Protein AF-X1B2B5-F1 (afdb_monomer)

Mean predicted aligned error: 9.86 Å

Solvent-accessible surface area (backbone atoms only — not comparable to full-atom values): 13749 Å² total; per-residue (Å²): 133,83,87,79,66,98,53,68,44,80,46,82,42,90,61,44,47,73,74,75,38,69,71,55,50,53,22,57,77,66,75,46,87,80,58,76,64,56,33,17,53,48,44,31,73,71,40,46,58,46,46,71,40,58,38,53,60,25,64,41,94,87,44,94,44,38,51,45,79,49,68,45,71,39,68,47,71,40,78,89,79,73,42,82,39,53,38,41,39,58,51,60,70,69,46,47,55,64,39,74,44,76,40,44,91,90,52,90,32,56,24,40,28,31,41,36,40,97,93,42,77,42,78,60,33,40,32,31,33,33,41,74,80,40,76,71,56,82,47,83,97,64,28,97,73,80,66,50,43,39,24,44,40,92,90,45,78,41,50,61,47,75,65,40,47,53,51,49,42,60,75,43,41,69,61,52,22,63,76,72,71,40,86,82,66,54,54,86,58,50,45,78,48,74,37,52,49,48,97,89,67,46,73,59,76,81,77,80,75,81,66,71,99,60,92,72,91,79,84,82,79,81,83,80,79,134

Organism: NCBI:txid412755

Sequence (226 aa):
DAGNLPFDIYFAIDSIGTLNCIATIDAEVKETAKNNMWNAGAYEKSFMSILNNTIPNSRRIDSQYTNTMGCVQKVWYDGQNKVLKHKGGESMQFGARMIYHFGGILTHGTKRVTATSKLRDVNFGFENKVNIAKNHVDGALGGISLEGRIASTPHGFIYADADGIAAYKKKNILHFRNILGDNSLTAEDIIIQSKDMDDDGNVIEEKKVTIGDDTVTDETESKTDE

pLDDT: mean 83.01, std 17.1, range [30.91, 96.25]

Secondary structure (DSSP, 8-state):
-----SS-EEEEEEEESSSPPHHHHHHHHTT----HHHHHHHHHHHHHHIIIIIHHHTTSTT-SS-EEEEEEE-EEEETTTTEEEETT-SHHHHH-SEEEEES-SSS--EEEEEEEETTEEEEEEEEEEEEEEEE----GGGSS---EEEEEETTEEEE-SHHHHHHHHHHTHHHHHHHHT-TT--STT-EEEEE-B-TTS-B--------TT-------------

Nearest PDB structures (foldseek):
  8gbj-assembly1_D  TM=5.372E-01  e=5.773E-01  Homo sapiens
  5xb5-assembly1_A  TM=4.607E-01  e=5.383E+00  Aquifex aeolicus VF5
  5xbh-assembly1_B  TM=4.202E-01  e=6.094E+00  Aquifex aeolicus VF5
  5xb5-assembly1_B  TM=4.219E-01  e=7.340E+00  Aquifex aeolicus VF5
  3a44-assembly2_C  TM=3.001E-01  e=2.721E+00  Thermococcus kodakarensis KOD1

Foldseek 3Di:
DPPDDQEAEEAEAEAPQPDDDPVQVVCVVVVHDHDQVNLLVVCCVVCVCVLPPVQVVCPPPPHSYHYHYDHHWDWDADPVVRDIATRSHCSCVVSDQWDKDKADPPDGQKFFKWKDFPRDIDTFWIKIFIDTPHHNDDDVVRPPDDGAIWIQGPVGIFGPDPVRLLVCLQVPVVVVCVVVVHPPDDSVRMDIDTAHADPVRHGDDDPQPDPDPDGDDDDDDDDDDD

Structure (mmCIF, N/CA/C/O backbone):
data_AF-X1B2B5-F1
#
_entry.id   AF-X1B2B5-F1
#
loop_
_atom_site.group_PDB
_atom_site.id
_atom_site.type_symbol
_atom_site.label_atom_id
_atom_site.label_alt_id
_atom_site.label_comp_id
_atom_site.label_asym_id
_atom_site.label_entity_id
_atom_site.label_seq_id
_atom_site.pdbx_PDB_ins_code
_atom_site.Cartn_x
_atom_site.Cartn_y
_atom_site.Cartn_z
_atom_site.occupancy
_atom_site.B_iso_or_equiv
_atom_site.auth_seq_id
_atom_site.auth_comp_id
_atom_site.auth_asym_id
_atom_site.auth_atom_id
_atom_site.pdbx_PDB_model_num
ATOM 1 N N . ASP A 1 1 ? 18.944 -30.615 -12.045 1.00 47.88 1 ASP A N 1
ATOM 2 C CA . ASP A 1 1 ? 17.500 -30.646 -11.748 1.00 47.88 1 ASP A CA 1
ATOM 3 C C . ASP A 1 1 ? 16.966 -29.232 -11.661 1.00 47.88 1 ASP A C 1
ATOM 5 O O . ASP A 1 1 ? 17.340 -28.491 -10.760 1.00 47.88 1 ASP A O 1
ATOM 9 N N . ALA A 1 2 ? 16.204 -28.801 -12.667 1.00 59.59 2 ALA A N 1
ATOM 10 C CA . ALA A 1 2 ? 15.556 -27.495 -12.635 1.00 59.59 2 ALA A CA 1
ATOM 11 C C . ALA A 1 2 ? 14.472 -27.545 -11.551 1.00 59.59 2 ALA A C 1
ATOM 13 O O . ALA A 1 2 ? 13.610 -28.420 -11.607 1.00 59.59 2 ALA A O 1
ATOM 14 N N . GLY A 1 3 ? 14.575 -26.671 -10.547 1.00 62.38 3 GLY A N 1
ATOM 15 C CA . GLY A 1 3 ? 13.707 -26.616 -9.370 1.00 62.38 3 GLY A CA 1
ATOM 16 C C . GLY A 1 3 ? 12.245 -26.322 -9.704 1.00 62.38 3 GLY A C 1
ATOM 17 O O . GLY A 1 3 ? 11.762 -25.220 -9.462 1.00 62.38 3 GLY A O 1
ATOM 18 N N . ASN A 1 4 ? 11.543 -27.314 -10.249 1.00 69.38 4 ASN A N 1
ATOM 19 C CA . ASN A 1 4 ? 10.103 -27.294 -10.440 1.00 69.38 4 ASN A CA 1
ATOM 20 C C . ASN A 1 4 ? 9.440 -27.471 -9.079 1.00 69.38 4 ASN A C 1
ATOM 22 O O . ASN A 1 4 ? 9.429 -28.561 -8.508 1.00 69.38 4 ASN A O 1
ATOM 26 N N . LEU A 1 5 ? 8.915 -26.369 -8.563 1.00 80.75 5 LEU A N 1
ATOM 27 C CA . LEU A 1 5 ? 8.165 -26.333 -7.322 1.00 80.75 5 LEU A CA 1
ATOM 28 C C . LEU A 1 5 ? 6.686 -26.602 -7.639 1.00 80.75 5 LEU A C 1
ATOM 30 O O . LEU A 1 5 ? 6.089 -25.831 -8.391 1.00 80.75 5 LEU A O 1
ATOM 34 N N . PRO A 1 6 ? 6.087 -27.690 -7.120 1.00 88.69 6 PRO A N 1
ATOM 35 C CA . PRO A 1 6 ? 4.721 -28.084 -7.448 1.00 88.69 6 PRO A CA 1
ATOM 36 C C . PRO A 1 6 ? 3.689 -27.313 -6.608 1.00 88.69 6 PRO A C 1
ATOM 38 O O . PRO A 1 6 ? 2.850 -27.910 -5.931 1.00 88.69 6 PRO A O 1
ATOM 41 N N . PHE A 1 7 ? 3.781 -25.986 -6.596 1.00 90.88 7 PHE A N 1
ATOM 42 C CA . PHE A 1 7 ? 2.879 -25.108 -5.854 1.00 90.88 7 PHE A CA 1
ATOM 43 C C . PHE A 1 7 ? 2.861 -23.698 -6.445 1.00 90.88 7 PHE A C 1
ATOM 45 O O . PHE A 1 7 ? 3.796 -23.289 -7.133 1.00 90.88 7 PHE A O 1
ATOM 52 N N . ASP A 1 8 ? 1.794 -22.952 -6.149 1.00 93.50 8 ASP A N 1
ATOM 53 C CA . ASP A 1 8 ? 1.723 -21.524 -6.451 1.00 93.50 8 ASP A CA 1
ATOM 54 C C . ASP A 1 8 ? 2.834 -20.766 -5.713 1.00 93.50 8 ASP A C 1
ATOM 56 O O . ASP A 1 8 ? 3.084 -21.005 -4.527 1.00 93.50 8 ASP A O 1
ATOM 60 N N . ILE A 1 9 ? 3.487 -19.824 -6.396 1.00 92.50 9 ILE A N 1
ATOM 61 C CA . ILE A 1 9 ? 4.584 -19.038 -5.820 1.00 92.50 9 ILE A CA 1
ATOM 62 C C . ILE A 1 9 ? 4.197 -17.565 -5.756 1.00 92.50 9 ILE A C 1
ATOM 64 O O . ILE A 1 9 ? 3.767 -16.960 -6.743 1.00 92.50 9 ILE A O 1
ATOM 68 N N . TYR A 1 10 ? 4.416 -16.966 -4.586 1.00 94.25 10 TYR A N 1
ATOM 69 C CA . TYR A 1 10 ? 4.314 -15.529 -4.375 1.00 94.25 10 TYR A CA 1
ATOM 70 C C . TYR A 1 10 ? 5.700 -14.902 -4.199 1.00 94.25 10 TYR A C 1
ATOM 72 O O . TYR A 1 10 ? 6.454 -15.265 -3.298 1.00 94.25 10 TYR A O 1
ATOM 80 N N . PHE A 1 11 ? 6.014 -13.932 -5.052 1.00 94.31 11 PHE A N 1
ATOM 81 C CA . PHE A 1 11 ? 7.215 -13.111 -4.988 1.00 94.31 11 PHE A CA 1
ATOM 82 C C . PHE A 1 11 ? 6.857 -11.750 -4.390 1.00 94.31 11 PHE A C 1
ATOM 84 O O . PHE A 1 11 ? 6.060 -11.009 -4.967 1.00 94.31 11 PHE A O 1
ATOM 91 N N . ALA A 1 12 ? 7.458 -11.412 -3.252 1.00 96.19 12 ALA A N 1
ATOM 92 C CA . ALA A 1 12 ? 7.286 -10.119 -2.599 1.00 96.19 12 ALA A CA 1
ATOM 93 C C . ALA A 1 12 ? 8.529 -9.245 -2.807 1.00 96.19 12 ALA A C 1
ATOM 95 O O . ALA A 1 12 ? 9.647 -9.707 -2.578 1.00 96.19 12 ALA A O 1
ATOM 96 N N . ILE A 1 13 ? 8.340 -7.985 -3.209 1.00 93.94 13 ILE A N 1
ATOM 97 C CA . ILE A 1 13 ? 9.429 -7.007 -3.351 1.00 93.94 13 ILE A CA 1
ATOM 98 C C . ILE A 1 13 ? 9.108 -5.748 -2.546 1.00 93.94 13 ILE A C 1
ATOM 100 O O . ILE A 1 13 ? 8.181 -5.010 -2.872 1.00 93.94 13 ILE A O 1
ATOM 104 N N . ASP A 1 14 ? 9.919 -5.457 -1.537 1.00 93.38 14 ASP A N 1
ATOM 105 C CA . ASP A 1 14 ? 9.856 -4.214 -0.767 1.00 93.38 14 ASP A CA 1
ATOM 106 C C . ASP A 1 14 ? 11.238 -3.530 -0.804 1.00 93.38 14 ASP A C 1
ATOM 108 O O . ASP A 1 14 ? 12.175 -4.001 -0.168 1.00 93.38 14 ASP A O 1
ATOM 112 N N . SER A 1 15 ? 11.476 -2.486 -1.612 1.00 91.62 15 SER A N 1
ATOM 113 C CA . SER A 1 15 ? 10.548 -1.717 -2.468 1.00 91.62 15 SER A CA 1
ATOM 114 C C . SER A 1 15 ? 11.133 -1.394 -3.850 1.00 91.62 15 SER A C 1
ATOM 116 O O . SER A 1 15 ? 12.347 -1.413 -4.059 1.00 91.62 15 SER A O 1
ATOM 118 N N . ILE A 1 16 ? 10.261 -1.039 -4.797 1.00 93.81 16 ILE A N 1
ATOM 119 C CA . ILE A 1 16 ? 10.622 -0.487 -6.110 1.00 93.81 16 ILE A CA 1
ATOM 120 C C . ILE A 1 16 ? 10.712 1.040 -6.034 1.00 93.81 16 ILE A C 1
ATOM 122 O O . ILE A 1 16 ? 9.881 1.701 -5.405 1.00 93.81 16 ILE A O 1
ATOM 126 N N . GLY A 1 17 ? 11.712 1.606 -6.716 1.00 90.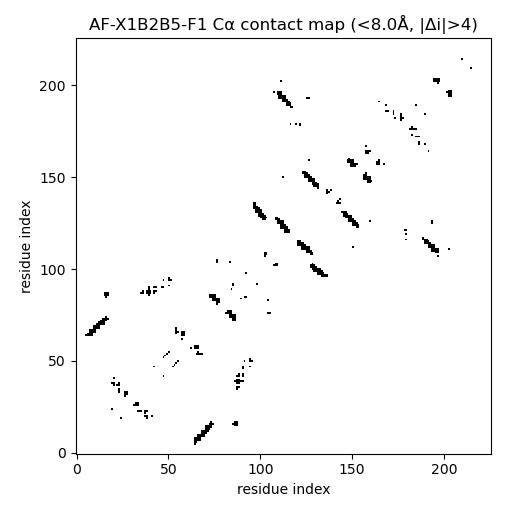12 17 GLY A N 1
ATOM 127 C CA . GLY A 1 17 ? 11.901 3.055 -6.821 1.00 90.12 17 GLY A CA 1
ATOM 128 C C . GLY A 1 17 ? 12.744 3.672 -5.700 1.00 90.12 17 GLY A C 1
ATOM 129 O O . GLY A 1 17 ? 12.770 4.895 -5.571 1.00 90.12 17 GLY A O 1
ATOM 130 N N . THR A 1 18 ? 13.430 2.839 -4.912 1.00 89.56 18 THR A N 1
ATOM 131 C CA . THR A 1 18 ? 14.332 3.271 -3.829 1.00 89.56 18 THR A CA 1
ATOM 132 C C . THR A 1 18 ? 15.806 3.164 -4.224 1.00 89.56 18 THR A C 1
ATOM 134 O O . THR A 1 18 ? 16.601 4.022 -3.855 1.00 89.56 18 THR A O 1
ATOM 137 N N . LEU A 1 19 ? 16.182 2.137 -4.995 1.00 89.12 19 LEU A N 1
ATOM 138 C CA . LEU A 1 19 ? 17.575 1.901 -5.377 1.00 89.12 19 LEU A CA 1
ATOM 139 C C . LEU A 1 19 ? 17.955 2.651 -6.655 1.00 89.12 19 LEU A C 1
ATOM 141 O O . LEU A 1 19 ? 17.195 2.662 -7.631 1.00 89.12 19 LEU A O 1
ATOM 145 N N . ASN A 1 20 ? 19.163 3.214 -6.637 1.00 90.75 20 ASN A N 1
ATOM 146 C CA . ASN A 1 20 ? 19.821 3.804 -7.793 1.00 90.75 20 ASN A CA 1
ATOM 147 C C . ASN A 1 20 ? 20.541 2.725 -8.608 1.00 90.75 20 ASN A C 1
ATOM 149 O O . ASN A 1 20 ? 21.173 1.824 -8.059 1.00 90.75 20 ASN A O 1
ATOM 153 N N . CYS A 1 21 ? 20.468 2.832 -9.932 1.00 92.81 21 CYS A N 1
ATOM 154 C CA . CYS A 1 21 ? 21.273 2.018 -10.831 1.00 92.81 21 CYS A CA 1
ATOM 155 C C . CYS A 1 21 ? 22.742 2.470 -10.818 1.00 92.81 21 CYS A C 1
ATOM 157 O O . CYS A 1 21 ? 23.051 3.602 -10.438 1.00 92.81 21 CYS A O 1
ATOM 159 N N . ILE A 1 22 ? 23.633 1.603 -11.305 1.00 93.81 22 ILE A N 1
ATOM 160 C CA . ILE A 1 22 ? 25.085 1.840 -11.344 1.00 93.81 22 ILE A CA 1
ATOM 161 C C . ILE A 1 22 ? 25.426 3.176 -12.015 1.00 93.81 22 ILE A C 1
ATOM 163 O O . ILE A 1 22 ? 26.213 3.933 -11.469 1.00 93.81 22 ILE A O 1
ATOM 167 N N . ALA A 1 23 ? 24.778 3.523 -13.134 1.00 92.44 23 ALA A N 1
ATOM 168 C CA . ALA A 1 23 ? 25.043 4.787 -13.827 1.00 92.44 23 ALA A CA 1
ATOM 169 C C . ALA A 1 23 ? 24.757 6.021 -12.950 1.00 92.44 23 ALA A C 1
ATOM 171 O O . ALA A 1 23 ? 25.514 6.988 -12.970 1.00 92.44 23 ALA A O 1
ATOM 172 N N . THR A 1 24 ? 23.688 5.977 -12.151 1.00 92.88 24 THR A N 1
ATOM 173 C CA . THR A 1 24 ? 23.344 7.049 -11.208 1.00 92.88 24 THR A CA 1
ATOM 174 C C . THR A 1 24 ? 24.365 7.136 -10.073 1.00 92.88 24 THR A C 1
ATOM 176 O O . THR A 1 24 ? 24.762 8.238 -9.703 1.00 92.88 24 THR A O 1
ATOM 179 N N . ILE A 1 25 ? 24.816 5.989 -9.553 1.00 92.94 25 ILE A N 1
ATOM 180 C CA . ILE A 1 25 ? 25.834 5.916 -8.491 1.00 92.94 25 ILE A CA 1
ATOM 181 C C . ILE A 1 25 ? 27.180 6.439 -9.005 1.00 92.94 25 ILE A C 1
ATOM 183 O O . ILE A 1 25 ? 27.808 7.274 -8.363 1.00 92.94 25 ILE A O 1
ATOM 187 N N . ASP A 1 26 ? 27.604 6.006 -10.190 1.00 93.56 26 ASP A N 1
ATOM 188 C CA . ASP A 1 26 ? 28.857 6.442 -10.807 1.00 93.56 26 ASP A CA 1
ATOM 189 C C . ASP A 1 26 ? 28.866 7.948 -11.061 1.00 93.56 26 ASP A C 1
ATOM 191 O O . ASP A 1 26 ? 29.884 8.606 -10.846 1.00 93.56 26 ASP A O 1
ATOM 195 N N . ALA A 1 27 ? 27.740 8.500 -11.520 1.00 92.44 27 ALA A N 1
ATOM 196 C CA . ALA A 1 27 ? 27.613 9.931 -11.739 1.00 92.44 27 ALA A CA 1
ATOM 197 C C . ALA A 1 27 ? 27.683 10.720 -10.429 1.00 92.44 27 ALA A C 1
ATOM 199 O O . ALA A 1 27 ? 28.286 11.789 -10.405 1.00 92.44 27 ALA A O 1
ATOM 200 N N . GLU A 1 28 ? 27.112 10.181 -9.350 1.00 90.19 28 GLU A N 1
ATOM 201 C CA . GLU A 1 28 ? 27.180 10.761 -8.011 1.00 90.19 28 GLU A CA 1
ATOM 202 C C . GLU A 1 28 ? 28.604 10.756 -7.448 1.00 90.19 28 GLU A C 1
ATOM 204 O O . GLU A 1 28 ? 29.067 11.795 -6.991 1.00 90.19 28 GLU A O 1
ATOM 209 N N . VAL A 1 29 ? 29.333 9.643 -7.565 1.00 92.12 29 VAL A N 1
ATOM 210 C CA . VAL A 1 29 ? 30.739 9.540 -7.124 1.00 92.12 29 VAL A CA 1
ATOM 211 C C . VAL A 1 29 ? 31.658 10.471 -7.917 1.00 92.12 29 VAL A C 1
ATOM 213 O O . VAL A 1 29 ? 32.625 10.998 -7.376 1.00 92.12 29 VAL A O 1
ATOM 216 N N . LYS A 1 30 ? 31.376 10.665 -9.209 1.00 93.38 30 LYS A N 1
ATOM 217 C CA . LYS A 1 30 ? 32.170 11.520 -10.104 1.00 93.38 30 LYS A CA 1
ATOM 218 C C . LYS A 1 30 ? 31.706 12.979 -10.124 1.00 93.38 30 LYS A C 1
ATOM 220 O O . LYS A 1 30 ? 32.248 13.749 -10.910 1.00 93.38 30 LYS A O 1
ATOM 225 N N . GLU A 1 31 ? 30.696 13.337 -9.329 1.00 86.88 31 GLU A N 1
ATOM 226 C CA . GLU A 1 31 ? 30.094 14.679 -9.286 1.00 86.88 31 GLU A CA 1
ATOM 227 C C . GLU A 1 31 ? 29.668 15.204 -10.672 1.00 86.88 31 GLU A C 1
ATOM 229 O O . GLU A 1 31 ? 29.839 16.369 -11.027 1.00 86.88 31 GLU A O 1
ATOM 234 N N . THR A 1 32 ? 29.096 14.316 -11.487 1.00 89.56 32 THR A N 1
ATOM 235 C CA . THR A 1 32 ? 28.604 14.633 -12.837 1.00 89.56 32 THR A CA 1
ATOM 236 C C . THR A 1 32 ? 27.077 14.729 -12.879 1.00 89.56 32 THR A C 1
ATOM 238 O O . THR A 1 32 ? 26.380 14.430 -11.907 1.00 89.56 32 THR A O 1
ATOM 241 N N . ALA A 1 33 ? 26.535 15.173 -14.018 1.00 85.44 33 ALA A N 1
ATOM 242 C CA . ALA A 1 33 ? 25.100 15.368 -14.193 1.00 85.44 33 ALA A CA 1
ATOM 243 C C . ALA A 1 33 ? 24.296 14.082 -13.915 1.00 85.44 33 ALA A C 1
ATOM 245 O O . ALA A 1 33 ? 24.572 13.020 -14.475 1.00 85.44 33 ALA A O 1
ATOM 246 N N . LYS A 1 34 ? 23.261 14.202 -13.075 1.00 81.38 34 LYS A N 1
ATOM 247 C CA . LYS A 1 34 ? 22.334 13.115 -12.731 1.00 81.38 34 LYS A CA 1
ATOM 248 C C . LYS A 1 34 ? 21.146 13.106 -13.699 1.00 81.38 34 LYS A C 1
ATOM 250 O O . LYS A 1 34 ? 20.616 14.161 -14.039 1.00 81.38 34 LYS A O 1
ATOM 255 N N . ASN A 1 35 ? 20.692 11.921 -14.110 1.00 85.25 35 ASN A N 1
ATOM 256 C CA . ASN A 1 35 ? 19.509 11.762 -14.959 1.00 85.25 35 ASN A CA 1
ATOM 257 C C . ASN A 1 35 ? 18.574 10.671 -14.414 1.00 85.25 35 ASN A C 1
ATOM 259 O O . ASN A 1 35 ? 18.896 9.482 -14.436 1.00 85.25 35 ASN A O 1
ATOM 263 N N . ASN A 1 36 ? 17.373 11.071 -13.991 1.00 82.75 36 ASN A N 1
ATOM 264 C C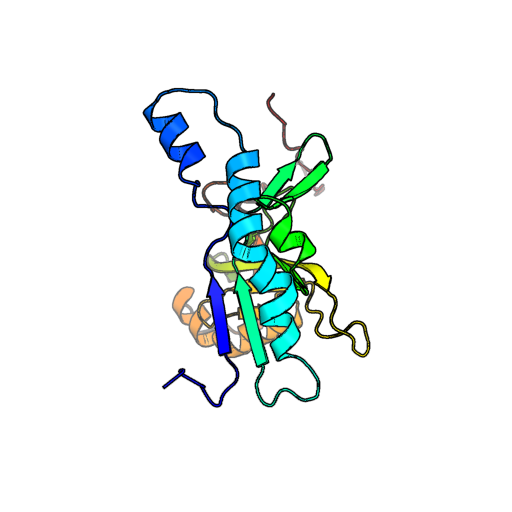A . ASN A 1 36 ? 16.368 10.160 -13.434 1.00 82.75 36 ASN A CA 1
ATOM 265 C C . ASN A 1 36 ? 15.903 9.077 -14.428 1.00 82.75 36 ASN A C 1
ATOM 267 O O . ASN A 1 36 ? 15.459 8.006 -14.004 1.00 82.75 36 ASN A O 1
ATOM 271 N N . MET A 1 37 ? 16.057 9.305 -15.738 1.00 90.00 37 MET A N 1
ATOM 272 C CA . MET A 1 37 ? 15.718 8.324 -16.773 1.00 90.00 37 MET A CA 1
ATOM 273 C C . MET A 1 37 ? 16.628 7.092 -16.752 1.00 90.00 37 MET A C 1
ATOM 275 O O . MET A 1 37 ? 16.220 6.035 -17.230 1.00 90.00 37 MET A O 1
ATOM 279 N N . TRP A 1 38 ? 17.833 7.176 -16.177 1.00 93.69 38 TRP A N 1
ATOM 280 C CA . TRP A 1 38 ? 18.718 6.012 -16.058 1.00 93.69 38 TRP A CA 1
ATOM 281 C C . TRP A 1 38 ? 18.151 4.959 -15.114 1.00 93.69 38 TRP A C 1
ATOM 283 O O . TRP A 1 38 ? 18.107 3.781 -15.466 1.00 93.69 38 TRP A O 1
ATOM 293 N N . ASN A 1 39 ? 17.639 5.386 -13.958 1.00 92.69 39 ASN A N 1
ATOM 294 C CA . ASN A 1 39 ? 16.948 4.490 -13.038 1.00 92.69 39 ASN A CA 1
ATOM 295 C C . ASN A 1 39 ? 15.708 3.888 -13.711 1.00 92.69 39 ASN A C 1
ATOM 297 O O . ASN A 1 39 ? 15.516 2.676 -13.647 1.00 92.69 39 ASN A O 1
ATOM 301 N N . ALA A 1 40 ? 14.911 4.705 -14.410 1.00 92.69 40 ALA A N 1
ATOM 302 C CA . ALA A 1 40 ? 13.733 4.224 -15.131 1.00 92.69 40 ALA A CA 1
ATOM 303 C C . ALA A 1 40 ? 14.073 3.134 -16.160 1.00 92.69 40 ALA A C 1
ATOM 305 O O . ALA A 1 40 ? 13.491 2.049 -16.134 1.00 92.69 40 ALA A O 1
ATOM 306 N N . GLY A 1 41 ? 15.082 3.378 -17.001 1.00 94.19 41 GLY A N 1
ATOM 307 C CA . GLY A 1 41 ? 15.539 2.403 -17.990 1.00 94.19 41 GLY A CA 1
ATOM 308 C C . GLY A 1 41 ? 16.143 1.141 -17.365 1.00 94.19 41 GLY A C 1
ATOM 309 O O . GLY A 1 41 ? 15.995 0.051 -17.916 1.00 94.19 41 GLY A O 1
ATOM 310 N N . ALA A 1 42 ? 16.801 1.250 -16.206 1.00 94.44 42 ALA A N 1
ATOM 311 C CA . ALA A 1 42 ? 17.329 0.093 -15.485 1.00 94.44 42 ALA A CA 1
ATOM 312 C C . ALA A 1 42 ? 16.208 -0.802 -14.929 1.00 94.44 42 ALA A C 1
ATOM 314 O O . ALA A 1 42 ? 16.255 -2.022 -15.115 1.00 94.44 42 ALA A O 1
ATOM 315 N N . TYR A 1 43 ? 15.183 -0.215 -14.301 1.00 94.00 43 TYR A N 1
ATOM 316 C CA . TYR A 1 43 ? 14.015 -0.965 -13.827 1.00 94.00 43 TYR A CA 1
ATOM 317 C C . TYR A 1 43 ? 13.247 -1.594 -14.990 1.00 94.00 43 TYR A C 1
ATOM 319 O O . TYR A 1 43 ? 12.910 -2.774 -14.922 1.00 94.00 43 TYR A O 1
ATOM 327 N N . GLU A 1 44 ? 13.018 -0.860 -16.081 1.00 93.69 44 GLU A N 1
ATOM 328 C CA . GLU A 1 44 ? 12.377 -1.409 -17.279 1.00 93.69 44 GLU A CA 1
ATOM 329 C C . GLU A 1 44 ? 13.112 -2.644 -17.798 1.00 93.69 44 GLU A C 1
ATOM 331 O O . GLU A 1 44 ? 12.526 -3.722 -17.860 1.00 93.69 44 GLU A O 1
ATOM 336 N N . LYS A 1 45 ? 14.416 -2.541 -18.069 1.00 93.69 45 LYS A N 1
ATOM 337 C CA . LYS A 1 45 ? 15.208 -3.675 -18.571 1.00 93.69 45 LYS A CA 1
ATOM 338 C C . LYS A 1 45 ? 15.188 -4.878 -17.629 1.00 93.69 45 LYS A C 1
ATOM 340 O O . LYS A 1 45 ? 15.144 -6.011 -18.100 1.00 93.69 45 LYS A O 1
ATOM 345 N N . SER A 1 46 ? 15.203 -4.636 -16.320 1.00 92.56 46 SER A N 1
ATOM 346 C CA . SER A 1 46 ? 15.249 -5.700 -15.312 1.00 92.56 46 SER A CA 1
ATOM 347 C C . SER A 1 46 ? 13.907 -6.418 -15.148 1.00 92.56 46 SER A C 1
ATOM 349 O O . SER A 1 46 ? 13.877 -7.630 -14.951 1.00 92.56 46 SER A O 1
ATOM 351 N N . PHE A 1 47 ? 12.790 -5.692 -15.247 1.00 93.00 47 PHE A N 1
ATOM 352 C CA . PHE A 1 47 ? 11.463 -6.222 -14.917 1.00 93.00 47 PHE A CA 1
ATOM 353 C C . PHE A 1 47 ? 10.559 -6.474 -16.125 1.00 93.00 47 PHE A C 1
ATOM 355 O O . PHE A 1 47 ? 9.594 -7.225 -15.994 1.00 93.00 47 PHE A O 1
ATOM 362 N N . MET A 1 48 ? 10.854 -5.916 -17.302 1.00 90.69 48 MET A N 1
ATOM 363 C CA . MET A 1 48 ? 9.981 -5.989 -18.482 1.00 90.69 48 MET A CA 1
ATOM 364 C C . MET A 1 48 ? 9.598 -7.428 -18.839 1.00 90.69 48 MET A C 1
ATOM 366 O O . MET A 1 48 ? 8.415 -7.727 -18.984 1.00 90.69 48 MET A O 1
ATOM 370 N N . SER A 1 49 ? 10.571 -8.338 -18.945 1.00 91.94 49 SER A N 1
ATOM 371 C CA . SER A 1 49 ? 10.273 -9.736 -19.289 1.00 91.94 49 SER A CA 1
ATOM 372 C C . SER A 1 49 ? 9.477 -10.443 -18.186 1.00 91.94 49 SER A C 1
ATOM 374 O O . SER A 1 49 ? 8.566 -11.216 -18.473 1.00 91.94 49 SER A O 1
ATOM 376 N N . ILE A 1 50 ? 9.761 -10.131 -16.917 1.00 92.75 50 ILE A N 1
ATOM 377 C CA . ILE A 1 50 ? 9.063 -10.723 -15.769 1.00 92.75 50 ILE A CA 1
ATOM 378 C C . ILE A 1 50 ? 7.587 -10.307 -15.768 1.00 92.75 50 ILE A C 1
ATOM 380 O O . ILE A 1 50 ? 6.703 -11.159 -15.662 1.00 92.75 50 ILE A O 1
ATOM 384 N N . LEU A 1 51 ? 7.331 -9.007 -15.922 1.00 91.75 51 LEU A N 1
ATOM 385 C CA . LEU A 1 51 ? 6.000 -8.403 -15.878 1.00 91.75 51 LEU A CA 1
ATOM 386 C C . LEU A 1 51 ? 5.142 -8.763 -17.093 1.00 91.75 51 LEU A C 1
ATOM 388 O O . LEU A 1 51 ? 3.946 -9.007 -16.941 1.00 91.75 51 LEU A O 1
ATOM 392 N N . ASN A 1 52 ? 5.742 -8.805 -18.285 1.00 89.50 52 ASN A N 1
ATOM 393 C CA . ASN A 1 52 ? 4.997 -8.991 -19.530 1.00 89.50 52 ASN A CA 1
ATOM 394 C C . ASN A 1 52 ? 4.901 -10.456 -19.961 1.00 89.50 52 ASN A C 1
ATOM 396 O O . ASN A 1 52 ? 3.915 -10.824 -20.593 1.00 89.50 52 ASN A O 1
ATOM 400 N N . ASN A 1 53 ? 5.878 -11.293 -19.594 1.00 91.00 53 ASN A N 1
ATOM 401 C CA . ASN A 1 53 ? 5.952 -12.680 -20.053 1.00 91.00 53 ASN A CA 1
ATOM 402 C C . ASN A 1 53 ? 5.932 -13.673 -18.889 1.00 91.00 53 ASN A C 1
ATOM 404 O O . ASN A 1 53 ? 4.995 -14.456 -18.782 1.00 91.00 53 ASN A O 1
ATOM 408 N N . THR A 1 54 ? 6.930 -13.656 -18.000 1.00 91.75 54 THR A N 1
ATOM 409 C CA . THR A 1 54 ? 7.138 -14.739 -17.018 1.00 91.75 54 THR A CA 1
ATOM 410 C C . THR A 1 54 ? 5.957 -14.918 -16.066 1.00 91.75 54 THR A C 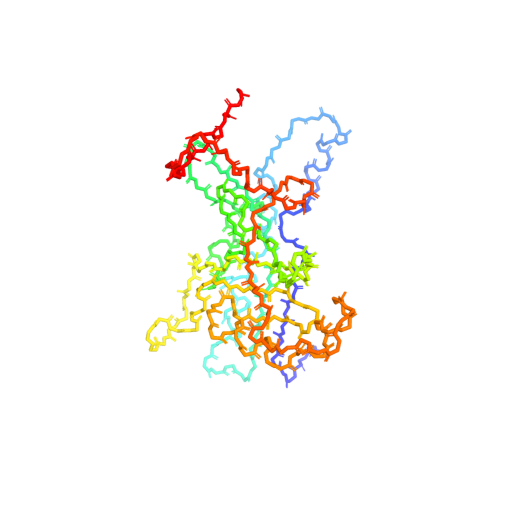1
ATOM 412 O O . THR A 1 54 ? 5.433 -16.024 -15.936 1.00 91.75 54 THR A O 1
ATOM 415 N N . ILE A 1 55 ? 5.512 -13.841 -15.409 1.00 92.44 55 ILE A N 1
ATOM 416 C CA . ILE A 1 55 ? 4.377 -13.905 -14.480 1.00 92.44 55 ILE A CA 1
ATOM 417 C C . ILE A 1 55 ? 3.066 -14.179 -15.238 1.00 92.44 55 ILE A C 1
ATOM 419 O O . ILE A 1 55 ? 2.375 -15.128 -14.863 1.00 92.44 55 ILE A O 1
ATOM 423 N N . PRO A 1 56 ? 2.714 -13.459 -16.324 1.00 89.94 56 PRO A N 1
ATOM 424 C CA . PRO A 1 56 ? 1.487 -13.747 -17.071 1.00 89.94 56 PRO A CA 1
ATOM 425 C C . PRO A 1 56 ? 1.408 -15.166 -17.648 1.00 89.94 56 PRO A C 1
ATOM 427 O O . PRO A 1 56 ? 0.351 -15.788 -17.571 1.00 89.94 56 PRO A O 1
ATOM 430 N N . ASN A 1 57 ? 2.510 -15.714 -18.169 1.00 90.75 57 ASN A N 1
ATOM 431 C CA . ASN A 1 57 ? 2.521 -17.050 -18.773 1.00 90.75 57 ASN A CA 1
ATOM 432 C C . ASN A 1 57 ? 2.245 -18.167 -17.761 1.00 90.75 57 ASN A C 1
ATOM 434 O O . ASN A 1 57 ? 1.723 -19.210 -18.146 1.00 90.75 57 ASN A O 1
ATOM 438 N N . SER A 1 58 ? 2.526 -17.944 -16.475 1.00 90.62 58 SER A N 1
ATOM 439 C CA . SER A 1 58 ? 2.163 -18.892 -15.411 1.00 90.62 58 SER A CA 1
ATOM 440 C C . SER A 1 58 ? 0.656 -18.964 -15.132 1.00 90.62 58 SER A C 1
ATOM 442 O O . SER A 1 58 ? 0.211 -19.823 -14.385 1.00 90.62 58 SER A O 1
ATOM 444 N N . ARG A 1 59 ? -0.146 -18.059 -15.708 1.00 87.25 59 ARG A N 1
ATOM 445 C CA . ARG A 1 59 ? -1.602 -17.977 -15.499 1.00 87.25 59 ARG A CA 1
ATOM 446 C C . ARG A 1 59 ? -2.408 -18.457 -16.700 1.00 87.25 59 ARG A C 1
ATOM 448 O O . ARG A 1 59 ? -3.605 -18.189 -16.786 1.00 87.25 59 ARG A O 1
ATOM 455 N N . ARG A 1 60 ? -1.758 -19.115 -17.659 1.00 88.19 60 ARG A N 1
ATOM 456 C CA . ARG A 1 60 ? -2.464 -19.761 -18.766 1.00 88.19 60 ARG A CA 1
ATOM 457 C C . ARG A 1 60 ? -3.350 -20.878 -18.211 1.00 88.19 60 ARG A C 1
ATOM 459 O O . ARG A 1 60 ? -3.011 -21.493 -17.207 1.00 88.19 60 ARG A O 1
ATOM 466 N N . ILE A 1 61 ? -4.469 -21.146 -18.879 1.00 86.81 61 ILE A N 1
ATOM 467 C CA . ILE A 1 61 ? -5.458 -22.144 -18.438 1.00 86.81 61 ILE A CA 1
ATOM 468 C C . ILE A 1 61 ? -4.889 -23.570 -18.343 1.00 86.81 61 ILE A C 1
ATOM 470 O O . IL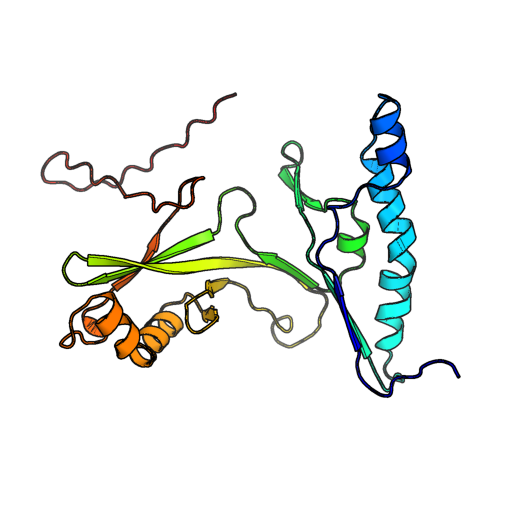E A 1 61 ? -5.412 -24.396 -17.606 1.00 86.81 61 ILE A O 1
ATOM 474 N N . ASP A 1 62 ? -3.816 -23.852 -19.083 1.00 90.50 62 ASP A N 1
ATOM 475 C CA . ASP A 1 62 ? -3.082 -25.117 -19.078 1.00 90.50 62 ASP A CA 1
ATOM 476 C C . ASP A 1 62 ? -1.942 -25.164 -18.044 1.00 90.50 62 ASP A C 1
ATOM 478 O O . ASP A 1 62 ? -1.270 -26.186 -17.922 1.00 90.50 62 ASP A O 1
ATOM 482 N N . SER A 1 63 ? -1.711 -24.083 -17.291 1.00 87.25 63 SER A N 1
ATOM 483 C CA . SER A 1 63 ? -0.708 -24.046 -16.226 1.00 87.25 63 SER A CA 1
ATOM 484 C C . SER A 1 63 ? -1.276 -24.632 -14.934 1.00 87.25 63 SER A C 1
ATOM 486 O O . SER A 1 63 ? -2.288 -24.159 -14.423 1.00 87.25 63 SER A O 1
ATOM 488 N N . GLN A 1 64 ? -0.602 -25.641 -14.375 1.00 90.50 64 GLN A N 1
ATOM 489 C CA . GLN A 1 64 ? -1.012 -26.278 -13.116 1.00 90.50 64 GLN A CA 1
ATOM 490 C C . GLN A 1 64 ? -0.788 -25.381 -11.887 1.00 90.50 64 GLN A C 1
ATOM 492 O O . GLN A 1 64 ? -1.500 -25.514 -10.895 1.00 90.50 64 GLN A O 1
ATOM 497 N N . TYR A 1 65 ? 0.198 -24.483 -11.954 1.00 90.94 65 TYR A N 1
ATOM 498 C CA . TYR A 1 65 ? 0.583 -23.585 -10.866 1.00 90.94 65 TYR A CA 1
ATOM 499 C C . TYR A 1 65 ? 0.754 -22.164 -11.386 1.00 90.94 65 TYR A C 1
ATOM 501 O O . TYR A 1 65 ? 1.136 -21.952 -12.540 1.00 90.94 65 TYR A O 1
ATOM 509 N N . THR A 1 66 ? 0.499 -21.193 -10.520 1.00 91.56 66 THR A N 1
ATOM 510 C CA . THR A 1 66 ? 0.537 -19.768 -10.828 1.00 91.56 66 THR A CA 1
ATOM 511 C C . THR A 1 66 ? 1.652 -19.061 -10.072 1.00 91.56 66 THR A C 1
ATOM 513 O O . THR A 1 66 ? 1.937 -19.331 -8.906 1.00 91.56 66 THR A O 1
ATOM 516 N N . ASN A 1 67 ? 2.265 -18.089 -10.741 1.00 92.50 67 ASN A N 1
ATOM 517 C CA . ASN A 1 67 ? 3.172 -17.146 -10.114 1.00 92.50 67 ASN A CA 1
ATOM 518 C C . ASN A 1 67 ? 2.451 -15.815 -9.889 1.00 92.50 67 ASN A C 1
ATOM 520 O O . ASN A 1 67 ? 1.710 -15.294 -10.736 1.00 92.50 67 ASN A O 1
ATOM 524 N N . THR A 1 68 ? 2.695 -15.231 -8.727 1.00 92.44 68 THR A N 1
ATOM 525 C CA . THR A 1 68 ? 2.179 -13.921 -8.341 1.00 92.44 68 THR A CA 1
ATOM 526 C C . THR A 1 68 ? 3.341 -13.066 -7.878 1.00 92.44 68 THR A C 1
ATOM 528 O O . THR A 1 68 ? 4.165 -13.526 -7.101 1.00 92.44 68 THR A O 1
ATOM 531 N N . MET A 1 69 ? 3.406 -11.819 -8.335 1.00 94.38 69 MET A N 1
ATOM 532 C CA . MET A 1 69 ? 4.367 -10.846 -7.830 1.00 94.38 69 MET A CA 1
ATOM 533 C C . MET A 1 69 ? 3.611 -9.677 -7.210 1.00 94.38 69 MET A C 1
ATOM 535 O O . MET A 1 69 ? 2.739 -9.100 -7.859 1.00 94.38 69 MET A O 1
ATOM 539 N N . GLY A 1 70 ? 3.947 -9.343 -5.969 1.00 94.62 70 GLY A N 1
ATOM 540 C CA . GLY A 1 70 ? 3.491 -8.143 -5.279 1.00 94.62 70 GLY A CA 1
ATOM 541 C C . GLY A 1 70 ? 4.684 -7.281 -4.894 1.00 94.62 70 GLY A C 1
ATOM 542 O O . GLY A 1 70 ? 5.726 -7.794 -4.483 1.00 94.62 70 GLY A O 1
ATOM 543 N N . CYS A 1 71 ? 4.554 -5.965 -5.040 1.00 95.31 71 CYS A N 1
ATOM 544 C CA . CYS A 1 71 ? 5.631 -5.048 -4.697 1.00 95.31 71 CYS A CA 1
ATOM 545 C C . CYS A 1 71 ? 5.137 -3.760 -4.040 1.00 95.31 71 CYS A C 1
ATOM 547 O O . CYS A 1 71 ? 4.082 -3.235 -4.397 1.00 95.31 71 CYS A O 1
ATOM 549 N N . VAL A 1 72 ? 5.949 -3.217 -3.134 1.00 95.69 72 VAL A N 1
ATOM 550 C CA . VAL A 1 72 ? 5.781 -1.863 -2.601 1.00 95.69 72 VAL A CA 1
ATOM 551 C C . VAL A 1 72 ? 6.412 -0.888 -3.589 1.00 95.69 72 VAL A C 1
ATOM 553 O O . VAL A 1 72 ? 7.627 -0.880 -3.781 1.00 95.69 72 VAL A O 1
ATOM 556 N N . GLN A 1 73 ? 5.587 -0.067 -4.233 1.00 94.56 73 GLN A N 1
ATOM 557 C CA . GLN A 1 73 ? 6.025 0.927 -5.209 1.00 94.56 73 GLN A CA 1
ATOM 558 C C . GLN A 1 73 ? 6.097 2.307 -4.557 1.00 94.56 73 GLN A C 1
ATOM 560 O O . GLN A 1 73 ? 5.088 2.838 -4.096 1.00 94.56 73 GLN A O 1
ATOM 565 N N . LYS A 1 74 ? 7.280 2.929 -4.554 1.00 92.19 74 LYS A N 1
ATOM 566 C CA . LYS A 1 74 ? 7.398 4.340 -4.171 1.00 92.19 74 LYS A CA 1
ATOM 567 C C . LYS A 1 74 ? 6.813 5.227 -5.266 1.00 92.19 74 LYS A C 1
ATOM 569 O O . LYS A 1 74 ? 7.062 5.010 -6.453 1.00 92.19 74 LYS A O 1
ATOM 574 N N . VAL A 1 75 ? 6.082 6.253 -4.866 1.00 90.94 75 VAL A N 1
ATOM 575 C CA . VAL A 1 75 ? 5.453 7.218 -5.771 1.00 90.94 75 VAL A CA 1
ATOM 576 C C . VAL A 1 75 ? 6.012 8.617 -5.536 1.00 90.94 75 VAL A C 1
ATOM 578 O O . VAL A 1 75 ? 6.702 8.868 -4.546 1.00 90.94 75 VAL A O 1
ATOM 581 N N . TRP A 1 76 ? 5.755 9.516 -6.473 1.00 87.81 76 TRP A N 1
ATOM 582 C CA . TRP A 1 76 ? 6.011 10.945 -6.357 1.00 87.81 76 TRP A CA 1
ATOM 583 C C . TRP A 1 76 ? 4.897 11.704 -7.076 1.00 87.81 76 TRP A C 1
ATOM 585 O O . TRP A 1 76 ? 4.291 11.183 -8.013 1.00 87.81 76 TRP A O 1
ATOM 595 N N . TYR A 1 77 ? 4.598 12.912 -6.613 1.00 88.88 77 TYR A N 1
ATOM 596 C CA . TYR A 1 77 ? 3.579 13.751 -7.227 1.00 88.88 77 TYR A CA 1
ATOM 597 C C . TYR A 1 77 ? 4.225 14.692 -8.243 1.00 88.88 77 TYR A C 1
ATOM 599 O O . TYR A 1 77 ? 5.122 15.464 -7.905 1.00 88.88 77 TYR A O 1
ATOM 607 N N . ASP A 1 78 ? 3.778 14.613 -9.493 1.00 89.25 78 ASP A N 1
ATOM 608 C CA . ASP A 1 78 ? 4.155 15.557 -10.536 1.00 89.25 78 ASP A CA 1
ATOM 609 C C . ASP A 1 78 ? 3.255 16.787 -10.428 1.00 89.25 78 ASP A C 1
ATOM 611 O O . ASP A 1 78 ? 2.125 16.790 -10.921 1.00 89.25 78 ASP A O 1
ATOM 615 N N . GLY A 1 79 ? 3.752 17.825 -9.754 1.00 87.25 79 GLY A N 1
ATOM 616 C CA . GLY A 1 79 ? 3.000 19.057 -9.515 1.00 87.25 79 GLY A CA 1
ATOM 617 C C . GLY A 1 79 ? 2.614 19.805 -10.792 1.00 87.25 79 GLY A C 1
ATOM 618 O O . GLY A 1 79 ? 1.567 20.451 -10.820 1.00 87.25 79 GLY A O 1
ATOM 619 N N . GLN A 1 80 ? 3.401 19.676 -11.864 1.00 90.69 80 GLN A N 1
ATOM 620 C CA . GLN A 1 80 ? 3.130 20.350 -13.132 1.00 90.69 80 GLN A CA 1
ATOM 621 C C . GLN A 1 80 ? 1.954 19.695 -13.861 1.00 90.69 80 GLN A C 1
ATOM 623 O O . GLN A 1 80 ? 1.048 20.383 -14.329 1.00 90.69 80 GLN A O 1
ATOM 628 N N . ASN A 1 81 ? 1.953 18.363 -13.931 1.00 89.94 81 ASN A N 1
ATOM 629 C CA . ASN A 1 81 ? 0.902 17.605 -14.615 1.00 89.94 81 ASN A CA 1
ATOM 630 C C . ASN A 1 81 ? -0.253 17.197 -13.686 1.00 89.94 81 ASN A C 1
ATOM 632 O O . ASN A 1 81 ? -1.247 16.647 -14.155 1.00 89.94 81 ASN A O 1
ATOM 636 N N . LYS A 1 82 ? -0.133 17.468 -12.381 1.00 87.69 82 LYS A N 1
ATOM 637 C CA . LYS A 1 82 ? -1.085 17.109 -11.320 1.00 87.69 82 LYS A CA 1
ATOM 638 C C . LYS A 1 82 ? -1.428 15.618 -11.287 1.00 87.69 82 LYS A C 1
ATOM 640 O O . LYS A 1 82 ? -2.576 15.231 -11.072 1.00 87.69 82 LYS A O 1
ATOM 645 N N . VAL A 1 83 ? -0.428 14.767 -11.510 1.00 87.94 83 VAL A N 1
ATOM 646 C CA . VAL A 1 83 ? -0.589 13.307 -11.556 1.00 87.94 83 VAL A CA 1
ATOM 647 C C . VAL A 1 83 ? 0.383 12.615 -10.613 1.00 87.94 83 VAL A C 1
ATOM 649 O O . VAL A 1 83 ? 1.530 13.029 -10.451 1.00 87.94 83 VAL A O 1
ATOM 652 N N . LEU A 1 84 ? -0.071 11.521 -10.000 1.00 88.75 84 LEU A N 1
ATOM 653 C CA . LEU A 1 84 ? 0.805 10.642 -9.236 1.00 88.75 84 LEU A CA 1
ATOM 654 C C . LEU A 1 84 ? 1.617 9.769 -10.197 1.00 88.75 84 LEU A C 1
ATOM 656 O O . LEU A 1 84 ? 1.074 9.187 -11.137 1.00 88.75 84 LEU A O 1
ATOM 660 N N . LYS A 1 85 ? 2.920 9.681 -9.952 1.00 91.44 85 LYS A N 1
ATOM 661 C CA . LYS A 1 85 ? 3.893 8.990 -10.795 1.00 91.44 85 LYS A CA 1
ATOM 662 C C . LYS A 1 85 ? 4.689 7.979 -9.988 1.00 91.44 85 LYS A C 1
ATOM 664 O O . LYS A 1 85 ? 4.897 8.130 -8.785 1.00 91.44 85 LYS A O 1
ATOM 669 N N . HIS A 1 86 ? 5.166 6.934 -10.652 1.00 92.50 86 HIS A N 1
ATOM 670 C CA . HIS A 1 86 ? 5.980 5.903 -10.014 1.00 92.50 86 HIS A CA 1
ATOM 671 C C . HIS A 1 86 ? 7.462 6.300 -10.014 1.00 92.50 86 HIS A C 1
ATOM 673 O O . HIS A 1 86 ? 8.003 6.788 -11.012 1.00 92.50 86 HIS A O 1
ATOM 679 N N . LYS A 1 87 ? 8.150 6.094 -8.884 1.00 91.38 87 LYS A N 1
ATOM 680 C CA . LYS A 1 87 ? 9.614 6.194 -8.843 1.00 91.38 87 LYS A CA 1
ATOM 681 C C . LYS A 1 87 ? 10.228 5.007 -9.583 1.00 91.38 87 LYS A C 1
ATOM 683 O O . LYS A 1 87 ? 9.824 3.866 -9.378 1.00 91.38 87 LYS A O 1
ATOM 688 N N . GLY A 1 88 ? 11.241 5.277 -10.404 1.00 90.00 88 GLY A N 1
ATOM 689 C CA . GLY A 1 88 ? 11.857 4.251 -11.251 1.00 90.00 88 GLY A CA 1
ATOM 690 C C . GLY A 1 88 ? 11.110 3.995 -12.564 1.00 90.00 88 GLY A C 1
ATOM 691 O O . GLY A 1 88 ? 11.322 2.957 -13.178 1.00 90.00 88 GLY A O 1
ATOM 692 N N . GLY A 1 89 ? 10.276 4.938 -13.012 1.00 91.00 89 GLY A N 1
ATOM 693 C CA . GLY A 1 89 ? 9.596 4.875 -14.307 1.00 9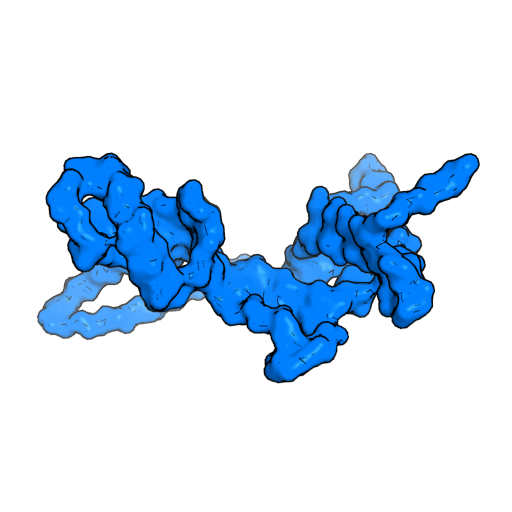1.00 89 GLY A CA 1
ATOM 694 C C . GLY A 1 89 ? 8.261 4.131 -14.280 1.00 91.00 89 GLY A C 1
ATOM 695 O O . GLY A 1 89 ? 7.778 3.698 -13.237 1.00 91.00 89 GLY A O 1
ATOM 696 N N . GLU A 1 90 ? 7.657 3.993 -15.459 1.00 90.81 90 GLU A N 1
ATOM 697 C CA . GLU A 1 90 ? 6.274 3.518 -15.629 1.00 90.81 90 GLU A CA 1
ATOM 698 C C . GLU A 1 90 ? 6.167 2.001 -15.867 1.00 90.81 90 GLU A C 1
ATOM 700 O O . GLU A 1 90 ? 5.077 1.464 -16.052 1.00 90.81 90 GLU A O 1
ATOM 705 N N . SER A 1 91 ? 7.284 1.269 -15.845 1.00 91.38 91 SER A N 1
ATOM 706 C CA . SER A 1 91 ? 7.317 -0.173 -16.133 1.00 91.38 91 SER A CA 1
ATOM 707 C C . SER A 1 91 ? 6.369 -0.966 -15.232 1.00 91.38 91 SER A C 1
ATOM 709 O O . SER A 1 91 ? 5.601 -1.799 -15.710 1.00 91.38 91 SER A O 1
ATOM 711 N N . MET A 1 92 ? 6.367 -0.660 -13.929 1.00 93.12 92 MET A N 1
ATOM 712 C CA . MET A 1 92 ? 5.434 -1.266 -12.974 1.00 93.12 92 MET A CA 1
ATOM 713 C C . MET A 1 92 ? 3.995 -0.796 -13.206 1.00 93.12 92 MET A C 1
ATOM 715 O O . MET A 1 92 ? 3.081 -1.613 -13.136 1.00 93.12 92 MET A O 1
ATOM 719 N N . GLN A 1 93 ? 3.784 0.483 -13.538 1.00 91.81 93 GLN A N 1
ATOM 720 C CA . GLN A 1 93 ? 2.453 1.037 -13.824 1.00 91.81 93 GLN A CA 1
ATOM 721 C C . GLN A 1 93 ? 1.783 0.295 -14.987 1.00 91.81 93 GLN A C 1
ATOM 723 O O . GLN A 1 93 ? 0.612 -0.088 -14.907 1.00 91.81 93 GLN A O 1
ATOM 728 N N . PHE A 1 94 ? 2.523 0.044 -16.068 1.00 90.25 94 PHE A N 1
ATOM 729 C CA . PHE A 1 94 ? 2.001 -0.670 -17.230 1.00 90.25 94 PHE A CA 1
ATOM 730 C C . PHE A 1 94 ? 1.918 -2.181 -17.004 1.00 90.25 94 PHE A C 1
ATOM 732 O O . PHE A 1 94 ? 0.886 -2.776 -17.323 1.00 90.25 94 PHE A O 1
ATOM 739 N N . GLY A 1 95 ? 2.943 -2.786 -16.398 1.00 90.50 95 GLY A N 1
ATOM 740 C CA . GLY A 1 95 ? 3.019 -4.232 -16.179 1.00 90.50 95 GLY A CA 1
ATOM 741 C C . GLY A 1 95 ? 2.063 -4.773 -15.109 1.00 90.50 95 GLY A C 1
ATOM 742 O O . GLY A 1 95 ? 1.579 -5.901 -15.228 1.00 90.50 95 GLY A O 1
ATOM 743 N N . ALA A 1 96 ? 1.744 -3.984 -14.078 1.00 91.88 96 ALA A N 1
ATOM 744 C CA . ALA A 1 96 ? 0.863 -4.414 -12.994 1.00 91.88 96 ALA A CA 1
ATOM 745 C C . ALA A 1 96 ? -0.576 -4.650 -13.477 1.00 91.88 96 ALA A C 1
ATOM 747 O O . ALA A 1 96 ? -1.099 -3.921 -14.324 1.00 91.88 96 ALA A O 1
ATOM 748 N N . ARG A 1 97 ? -1.245 -5.659 -12.908 1.00 89.19 97 ARG A N 1
ATOM 749 C CA . ARG A 1 97 ? -2.673 -5.944 -13.161 1.00 89.19 97 ARG A CA 1
ATOM 750 C C . ARG A 1 97 ? -3.601 -5.340 -12.120 1.00 89.19 97 ARG A C 1
ATOM 752 O O . ARG A 1 97 ? -4.761 -5.094 -12.423 1.00 89.19 97 ARG A O 1
ATOM 759 N N . MET A 1 98 ? -3.081 -5.074 -10.930 1.00 89.56 98 MET A N 1
ATOM 760 C CA . MET A 1 98 ? -3.785 -4.373 -9.868 1.00 89.56 98 MET A CA 1
ATOM 761 C C . MET A 1 98 ? -2.836 -3.356 -9.246 1.00 89.56 98 MET A C 1
ATOM 763 O O . MET A 1 98 ? -1.655 -3.657 -9.066 1.00 89.56 98 MET A O 1
ATOM 767 N N . ILE A 1 99 ? -3.342 -2.167 -8.940 1.00 92.12 99 ILE A N 1
ATOM 768 C CA . ILE A 1 99 ? -2.603 -1.111 -8.250 1.00 92.12 99 ILE A CA 1
ATOM 769 C C . ILE A 1 99 ? -3.528 -0.529 -7.192 1.00 92.12 99 ILE A C 1
ATOM 771 O O . ILE A 1 99 ? -4.583 0.020 -7.514 1.00 92.12 99 ILE A O 1
ATOM 775 N N . TYR A 1 100 ? -3.102 -0.652 -5.938 1.00 90.75 100 TYR A N 1
ATOM 776 C CA . TYR A 1 100 ? -3.781 -0.090 -4.780 1.00 90.75 100 TYR A CA 1
ATOM 777 C C . TYR A 1 100 ? -2.923 1.035 -4.211 1.00 90.75 100 TYR A C 1
ATOM 779 O O . TYR A 1 100 ? -1.744 0.838 -3.912 1.00 90.75 100 TYR A O 1
ATOM 787 N N . HIS A 1 101 ? -3.510 2.217 -4.073 1.00 90.00 101 HIS A N 1
ATOM 788 C CA . HIS A 1 101 ? -2.896 3.332 -3.370 1.00 90.00 101 HIS A CA 1
ATOM 789 C C . HIS A 1 101 ? -3.312 3.286 -1.907 1.00 90.00 101 HIS A C 1
ATOM 791 O O . HIS A 1 101 ? -4.501 3.257 -1.594 1.00 90.00 101 HIS A O 1
ATOM 797 N N . PHE A 1 102 ? -2.316 3.304 -1.030 1.00 88.25 102 PHE A N 1
ATOM 798 C CA . PHE A 1 102 ? -2.490 3.446 0.406 1.00 88.25 102 PHE A CA 1
ATOM 799 C C . PHE A 1 102 ? -2.080 4.865 0.784 1.00 88.25 102 PHE A C 1
ATOM 801 O O . PHE A 1 102 ? -0.941 5.258 0.534 1.00 88.25 102 PHE A O 1
ATOM 808 N N . GLY A 1 103 ? -2.989 5.621 1.385 1.00 84.12 103 GLY A N 1
ATOM 809 C CA . GLY A 1 103 ? -2.759 7.008 1.777 1.0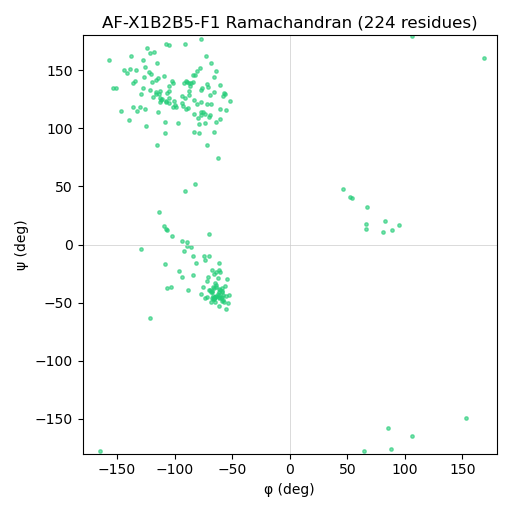0 84.12 103 GLY A CA 1
ATOM 810 C C . GLY A 1 103 ? -3.474 8.015 0.893 1.00 84.12 103 GLY A C 1
ATOM 811 O O . GLY A 1 103 ? -4.185 7.693 -0.062 1.00 84.12 103 GLY A O 1
ATOM 812 N N . GLY A 1 104 ? -3.284 9.276 1.257 1.00 75.75 104 GLY A N 1
ATOM 813 C CA . GLY A 1 104 ? -3.720 10.409 0.462 1.00 75.75 104 GLY A CA 1
ATOM 814 C C . GLY A 1 104 ? -2.713 10.674 -0.652 1.00 75.75 104 GLY A C 1
ATOM 815 O O . GLY A 1 104 ? -1.529 10.373 -0.523 1.00 75.75 104 GLY A O 1
ATOM 816 N N . ILE A 1 105 ? -3.210 11.188 -1.776 1.00 69.69 105 ILE A N 1
ATOM 817 C CA . ILE A 1 105 ? -2.386 11.484 -2.958 1.00 69.69 105 ILE A CA 1
ATOM 818 C C . ILE A 1 105 ? -1.811 12.905 -2.878 1.00 69.69 105 ILE A C 1
ATOM 820 O O . ILE A 1 105 ? -0.669 13.119 -3.268 1.00 69.69 105 ILE A O 1
ATOM 824 N N . LEU A 1 106 ? -2.609 13.861 -2.387 1.00 66.38 106 LEU A N 1
ATOM 825 C CA . LEU A 1 106 ? -2.254 15.284 -2.295 1.00 66.38 106 LEU A CA 1
ATOM 826 C C . LEU A 1 106 ? -1.957 15.728 -0.860 1.00 66.38 106 LEU A C 1
ATOM 828 O O . LEU A 1 106 ? -1.069 16.538 -0.639 1.00 66.38 106 LEU A O 1
ATOM 832 N N . THR A 1 107 ? -2.707 15.197 0.101 1.00 65.38 107 THR A N 1
ATOM 833 C CA . THR A 1 107 ? -2.585 15.498 1.529 1.00 65.38 107 THR A CA 1
ATOM 834 C C . THR A 1 107 ? -2.288 14.222 2.306 1.00 65.38 107 THR A C 1
ATOM 836 O O . THR A 1 107 ? -2.472 13.113 1.788 1.00 65.38 107 THR A O 1
ATOM 839 N N . HIS A 1 108 ? -1.848 14.357 3.558 1.00 66.38 108 HIS A N 1
ATOM 840 C CA . HIS A 1 108 ? -1.711 13.219 4.462 1.00 66.38 108 HIS A CA 1
ATOM 841 C C . HIS A 1 108 ? -3.056 12.485 4.566 1.00 66.38 108 HIS A C 1
ATOM 843 O O . HIS A 1 108 ? -4.054 13.038 5.013 1.00 66.38 108 HIS A O 1
ATOM 849 N N . GLY A 1 109 ? -3.101 11.234 4.100 1.00 70.25 109 GLY A N 1
ATOM 850 C CA . GLY A 1 109 ? -4.312 10.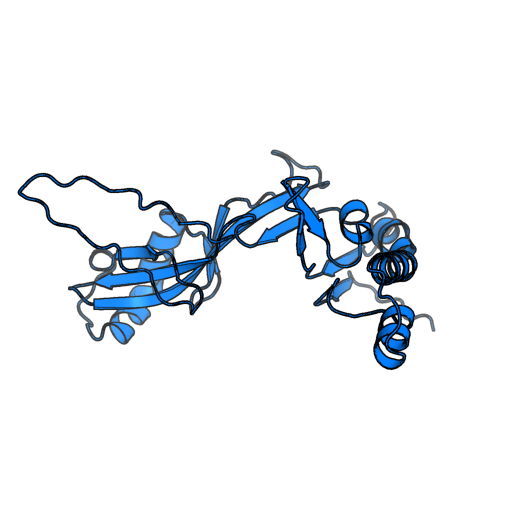402 4.173 1.00 70.25 109 GLY A CA 1
ATOM 851 C C . GLY A 1 109 ? -4.286 9.370 5.291 1.00 70.25 109 GLY A C 1
ATOM 852 O O . GLY A 1 109 ? -5.172 8.518 5.341 1.00 70.25 109 GLY A O 1
ATOM 853 N N . THR A 1 110 ? -3.271 9.434 6.153 1.00 83.44 110 THR A N 1
ATOM 854 C CA . THR A 1 110 ? -3.208 8.649 7.382 1.00 83.44 110 THR A CA 1
ATOM 855 C C . THR A 1 110 ? -3.771 9.496 8.512 1.00 83.44 110 THR A C 1
ATOM 857 O O . THR A 1 110 ? -3.315 10.617 8.719 1.00 83.44 110 THR A O 1
ATOM 860 N N . LYS A 1 111 ? -4.732 8.956 9.256 1.00 88.88 111 LYS A N 1
ATOM 861 C CA . LYS A 1 111 ? -5.323 9.587 10.443 1.00 88.88 111 LYS A CA 1
ATOM 862 C C . LYS A 1 111 ? -5.006 8.762 11.681 1.00 88.88 111 LYS A C 1
ATOM 864 O O . LYS A 1 111 ? -4.778 7.554 11.583 1.00 88.88 111 LYS A O 1
ATOM 869 N N . ARG A 1 112 ? -5.016 9.379 12.859 1.00 90.56 112 ARG A N 1
ATOM 870 C CA . ARG A 1 112 ? -4.867 8.661 14.129 1.00 90.56 112 ARG A CA 1
ATOM 871 C C . ARG A 1 112 ? -6.218 8.193 14.627 1.00 90.56 112 ARG A C 1
ATOM 873 O O . ARG A 1 112 ? -7.155 8.978 14.677 1.00 90.56 112 ARG A O 1
ATOM 880 N N . VAL A 1 113 ? -6.317 6.930 15.020 1.00 91.81 113 VAL A N 1
ATOM 881 C CA . VAL A 1 113 ? -7.543 6.393 15.615 1.00 91.81 113 VAL A CA 1
ATOM 882 C C . VAL A 1 113 ? -7.476 6.590 17.125 1.00 91.81 113 VAL A C 1
ATOM 884 O O . VAL A 1 113 ? -6.606 6.027 17.802 1.00 91.81 113 VAL A O 1
ATOM 887 N N . THR A 1 114 ? -8.399 7.394 17.641 1.00 92.12 114 THR A N 1
ATOM 888 C CA . THR A 1 114 ? -8.491 7.795 19.045 1.00 92.12 114 THR A CA 1
ATOM 889 C C . THR A 1 114 ? -9.743 7.202 19.675 1.00 92.12 114 THR A C 1
ATOM 891 O O . THR A 1 114 ? -10.833 7.300 19.115 1.00 92.12 114 THR A O 1
ATOM 894 N N . ALA A 1 115 ? -9.588 6.596 20.849 1.00 91.81 115 ALA A N 1
ATOM 895 C CA . ALA A 1 115 ? -10.682 6.216 21.730 1.00 91.81 115 ALA A CA 1
ATOM 896 C C . ALA A 1 115 ? -10.822 7.251 22.852 1.00 91.81 115 ALA A C 1
ATOM 898 O O . ALA A 1 115 ? -9.874 7.480 23.600 1.00 91.81 115 ALA A O 1
ATOM 899 N N . THR A 1 116 ? -12.008 7.830 22.987 1.00 90.81 116 THR A N 1
ATOM 900 C CA . THR A 1 116 ? -12.349 8.831 23.999 1.00 90.81 116 THR A CA 1
ATOM 901 C C . THR A 1 116 ? -13.369 8.261 24.976 1.00 90.81 116 THR A C 1
ATOM 903 O O . THR A 1 116 ? -14.408 7.747 24.564 1.00 90.81 116 THR A O 1
ATOM 906 N N . SER A 1 117 ? -13.109 8.368 26.279 1.00 91.06 117 SER A N 1
ATOM 907 C CA . SER A 1 117 ? -14.099 8.085 27.326 1.00 91.06 117 SER A CA 1
ATOM 908 C C . SER A 1 117 ? -13.827 8.925 28.569 1.00 91.06 117 SER A C 1
ATOM 910 O O . SER A 1 117 ? -12.683 9.028 29.004 1.00 91.06 117 SER A O 1
ATOM 912 N N . LYS A 1 118 ? -14.870 9.533 29.154 1.00 82.69 118 LYS A N 1
ATOM 913 C CA . LYS A 1 118 ? -14.788 10.334 30.397 1.00 82.69 118 LYS A CA 1
ATOM 914 C C . LYS A 1 118 ? -13.608 11.331 30.412 1.00 82.69 118 LYS A C 1
ATOM 916 O O . LYS A 1 118 ? -12.865 11.396 31.388 1.00 82.69 118 LYS A O 1
ATOM 921 N N . LEU A 1 119 ? -13.444 12.098 29.326 1.00 78.19 119 LEU A N 1
ATOM 922 C CA . LEU A 1 119 ? -12.370 13.092 29.122 1.00 78.19 119 LEU A CA 1
ATOM 923 C C . LEU A 1 119 ? -10.946 12.512 29.007 1.00 78.19 119 LEU A C 1
ATOM 925 O O . LEU A 1 119 ? -9.972 13.257 29.089 1.00 78.19 119 LEU A O 1
ATOM 929 N N . ARG A 1 120 ? -10.805 11.197 28.822 1.00 86.00 120 ARG A N 1
ATOM 930 C CA . ARG A 1 120 ? -9.531 10.550 28.497 1.00 86.00 120 ARG A CA 1
ATOM 931 C C . ARG A 1 120 ? -9.522 10.171 27.028 1.00 86.00 120 ARG A C 1
ATOM 933 O O . ARG A 1 120 ? -10.402 9.433 26.589 1.00 86.00 120 ARG A O 1
ATOM 940 N N . ASP A 1 121 ? -8.493 10.626 26.328 1.00 89.12 121 ASP A N 1
ATOM 941 C CA . ASP A 1 121 ? -8.225 10.283 24.938 1.00 89.12 121 ASP A CA 1
ATOM 942 C C . ASP A 1 121 ? -7.036 9.333 24.869 1.00 89.12 121 ASP A C 1
ATOM 944 O O . ASP A 1 121 ? -5.980 9.592 25.448 1.00 89.12 121 ASP A O 1
ATOM 948 N N . VAL A 1 122 ? -7.203 8.228 24.145 1.00 89.81 122 VAL A N 1
ATOM 949 C CA . VAL A 1 122 ? -6.120 7.285 23.885 1.00 89.81 122 VAL A CA 1
ATOM 950 C C . VAL A 1 122 ? -6.033 6.965 22.406 1.00 89.81 122 VAL A C 1
ATOM 952 O O . VAL A 1 122 ? -6.941 6.390 21.808 1.00 89.81 122 VAL A O 1
ATOM 955 N N . ASN A 1 123 ? -4.890 7.310 21.826 1.00 90.88 123 ASN A N 1
ATOM 956 C CA . ASN A 1 123 ? -4.525 6.926 20.473 1.00 90.88 123 ASN A CA 1
ATOM 957 C C . ASN A 1 123 ? -4.077 5.467 20.470 1.00 90.88 123 ASN A C 1
ATOM 959 O O . ASN A 1 123 ? -3.142 5.108 21.184 1.00 90.88 123 ASN A O 1
ATOM 963 N N . PHE A 1 124 ? -4.730 4.632 19.666 1.00 90.75 124 PHE A N 1
ATOM 964 C CA . PHE A 1 124 ? -4.456 3.193 19.653 1.00 90.75 124 PHE A CA 1
ATOM 965 C C . PHE A 1 124 ? -4.213 2.627 18.254 1.00 90.75 124 PHE A C 1
ATOM 967 O O . PHE A 1 124 ? -3.889 1.451 18.128 1.00 90.75 124 PHE A O 1
ATOM 974 N N . GLY A 1 125 ? -4.349 3.430 17.200 1.00 92.00 125 GLY A N 1
ATOM 975 C CA . GLY A 1 125 ? -4.192 2.938 15.840 1.00 92.00 125 GLY A CA 1
ATOM 976 C C . GLY A 1 125 ? -4.017 4.034 14.804 1.00 92.00 125 GLY A C 1
ATOM 977 O O . GLY A 1 125 ? -4.002 5.224 15.125 1.00 92.00 125 GLY A O 1
ATOM 978 N N . PHE A 1 126 ? -3.918 3.602 13.551 1.00 92.31 126 PHE A N 1
ATOM 979 C CA . PHE A 1 126 ? -3.845 4.475 12.384 1.00 92.31 126 PHE A CA 1
ATOM 980 C C . PHE A 1 126 ? -4.876 4.044 11.352 1.00 92.31 126 PHE A C 1
ATOM 982 O O . PHE A 1 126 ? -4.937 2.871 10.987 1.00 92.31 126 PHE A O 1
ATOM 989 N N . GLU A 1 127 ? -5.671 4.990 10.877 1.00 92.19 127 GLU A N 1
ATOM 990 C CA . GLU A 1 127 ? -6.570 4.811 9.748 1.00 92.19 127 GLU A CA 1
ATOM 991 C C . GLU A 1 127 ? -5.849 5.222 8.471 1.00 92.19 127 GLU A C 1
ATOM 993 O O . GLU A 1 127 ? -5.137 6.224 8.444 1.00 92.19 127 GLU A O 1
ATOM 998 N N . ASN A 1 128 ? -6.049 4.454 7.407 1.00 90.50 128 ASN A N 1
ATOM 999 C CA . ASN A 1 128 ? -5.529 4.754 6.093 1.00 90.50 128 ASN A CA 1
ATOM 1000 C C . ASN A 1 128 ? -6.610 4.564 5.022 1.00 90.50 128 ASN A C 1
ATOM 1002 O O . ASN A 1 128 ? -7.386 3.602 5.061 1.00 90.50 128 ASN A O 1
ATOM 1006 N N . LYS A 1 129 ? -6.640 5.466 4.038 1.00 88.62 129 LYS A N 1
ATOM 1007 C CA . LYS A 1 129 ? -7.454 5.311 2.832 1.00 88.62 129 LYS A CA 1
ATOM 1008 C C . LYS A 1 129 ? -6.796 4.309 1.883 1.00 88.62 129 LYS A C 1
ATOM 1010 O O . LYS A 1 129 ? -5.603 4.397 1.603 1.00 88.62 129 LYS A O 1
ATOM 1015 N N . VAL A 1 130 ? -7.600 3.399 1.347 1.00 88.69 130 VAL A N 1
ATOM 1016 C CA . VAL A 1 130 ? -7.224 2.485 0.267 1.00 88.69 130 VAL A CA 1
ATOM 1017 C C . VAL A 1 130 ? -8.031 2.861 -0.966 1.00 88.69 130 VAL A C 1
ATOM 1019 O O . VAL A 1 130 ? -9.259 2.885 -0.911 1.00 88.69 130 VAL A O 1
ATOM 1022 N N . ASN A 1 131 ? -7.339 3.166 -2.061 1.00 87.44 131 ASN A N 1
ATOM 1023 C CA . ASN A 1 131 ? -7.930 3.471 -3.361 1.00 87.44 131 ASN A CA 1
ATOM 1024 C C . ASN A 1 131 ? -7.440 2.483 -4.423 1.00 87.44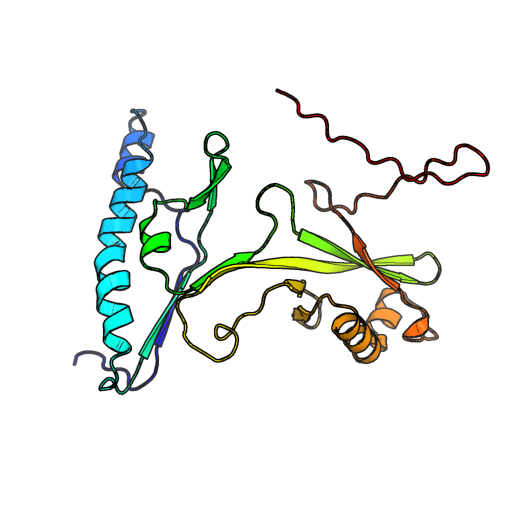 131 ASN A C 1
ATOM 1026 O O . ASN A 1 131 ? -6.283 2.062 -4.403 1.00 87.44 131 ASN A O 1
ATOM 1030 N N . ILE A 1 132 ? -8.296 2.158 -5.385 1.00 88.00 132 ILE A N 1
ATOM 1031 C CA . ILE A 1 132 ? -7.972 1.276 -6.502 1.00 88.00 132 ILE A CA 1
ATOM 1032 C C . ILE A 1 132 ? -7.603 2.145 -7.704 1.00 88.00 132 ILE A C 1
ATOM 1034 O O . ILE A 1 132 ? -8.458 2.731 -8.356 1.00 88.00 132 ILE A O 1
ATOM 1038 N N . ALA A 1 133 ? -6.312 2.226 -8.016 1.00 88.44 133 ALA A N 1
ATOM 1039 C CA . ALA A 1 133 ? -5.826 2.987 -9.167 1.00 88.44 133 ALA A CA 1
ATOM 1040 C C . ALA A 1 133 ? -5.885 2.183 -10.472 1.00 88.44 133 ALA A C 1
ATOM 1042 O O . ALA A 1 133 ? -5.964 2.752 -11.560 1.00 88.44 133 ALA A O 1
ATOM 1043 N N . LYS A 1 134 ? -5.820 0.852 -10.374 1.00 88.94 134 LYS A N 1
ATOM 1044 C CA . LYS A 1 134 ? -5.889 -0.060 -11.518 1.00 88.94 134 LYS A CA 1
ATOM 1045 C C . LYS A 1 134 ? -6.427 -1.409 -11.064 1.00 88.94 134 LYS A C 1
ATOM 1047 O O . LYS A 1 134 ? -5.949 -1.944 -10.067 1.00 88.94 134 LYS A O 1
ATOM 1052 N N . ASN A 1 135 ? -7.358 -1.980 -11.820 1.00 88.00 135 ASN A N 1
ATOM 1053 C CA . ASN A 1 135 ? -7.835 -3.345 -11.622 1.00 88.00 135 ASN A CA 1
ATOM 1054 C C . ASN A 1 135 ? -8.190 -3.969 -12.978 1.00 88.00 135 ASN A C 1
ATOM 1056 O O . ASN A 1 135 ? -9.080 -3.490 -13.672 1.00 88.00 135 ASN A O 1
ATOM 1060 N N . HIS A 1 136 ? -7.454 -5.005 -13.374 1.00 84.38 136 HIS A N 1
ATOM 1061 C CA . HIS A 1 136 ? -7.671 -5.768 -14.608 1.00 84.38 136 HIS A CA 1
ATOM 1062 C C . HIS A 1 136 ? -8.261 -7.165 -14.343 1.00 84.38 136 HIS A C 1
ATOM 1064 O O . HIS A 1 136 ? -8.192 -8.030 -15.217 1.00 84.38 136 HIS A O 1
ATOM 1070 N N . VAL A 1 137 ? -8.762 -7.432 -13.136 1.00 78.25 137 VAL A N 1
ATOM 1071 C CA . VAL A 1 137 ? -9.414 -8.704 -12.803 1.00 78.25 137 VAL A CA 1
ATOM 1072 C C . VAL A 1 137 ? -10.895 -8.610 -13.164 1.00 78.25 137 VAL A C 1
ATOM 1074 O O . VAL A 1 137 ? -11.570 -7.670 -12.759 1.00 78.25 137 VAL A O 1
ATOM 1077 N N . ASP A 1 138 ? -11.390 -9.587 -13.922 1.00 65.31 138 ASP A N 1
ATOM 1078 C CA . ASP A 1 138 ? -12.807 -9.701 -14.279 1.00 65.31 138 ASP A CA 1
ATOM 1079 C C . ASP A 1 138 ? -13.609 -10.372 -13.146 1.00 65.31 138 ASP A C 1
ATOM 1081 O O . ASP A 1 138 ? -13.099 -11.242 -12.435 1.00 65.31 138 ASP A O 1
ATOM 1085 N N . GLY A 1 139 ? -14.861 -9.960 -12.954 1.00 63.28 139 GLY A N 1
ATOM 1086 C CA . GLY A 1 139 ? -15.755 -10.488 -11.923 1.00 63.28 139 GLY A CA 1
ATOM 1087 C C . GLY A 1 139 ? -17.027 -9.656 -11.747 1.00 63.28 139 GLY A C 1
ATOM 1088 O O . GLY A 1 139 ? -17.087 -8.487 -12.130 1.00 63.28 139 GLY A O 1
ATOM 1089 N N . ALA A 1 140 ? -18.062 -10.248 -11.140 1.00 53.66 140 ALA A N 1
ATOM 1090 C CA . ALA A 1 140 ? -19.300 -9.528 -10.836 1.00 53.66 140 ALA A CA 1
ATOM 1091 C C . ALA A 1 140 ? -18.999 -8.300 -9.953 1.00 53.66 140 ALA A C 1
ATOM 1093 O O . ALA A 1 140 ? -18.287 -8.421 -8.961 1.00 53.66 140 ALA A O 1
ATOM 1094 N N . LEU A 1 141 ? -19.527 -7.129 -10.337 1.00 56.69 141 LEU A N 1
ATOM 1095 C CA . LEU A 1 141 ? -19.240 -5.810 -9.740 1.00 56.69 141 LEU A CA 1
ATOM 1096 C C . LEU A 1 141 ? -17.798 -5.279 -9.922 1.00 56.69 141 LEU A C 1
ATOM 1098 O O . LEU A 1 141 ? -17.417 -4.335 -9.239 1.00 56.69 141 LEU A O 1
ATOM 1102 N N . GLY A 1 142 ? -17.013 -5.816 -10.864 1.00 56.69 142 GLY A N 1
ATOM 1103 C CA . GLY A 1 142 ? -15.647 -5.339 -11.147 1.00 56.69 142 GLY A CA 1
ATOM 1104 C C . GLY A 1 142 ? -14.532 -6.111 -10.427 1.00 56.69 142 GLY A C 1
ATOM 1105 O O . GLY A 1 142 ? -13.403 -5.627 -10.350 1.00 56.69 142 GLY A O 1
ATOM 1106 N N . GLY A 1 143 ? -14.826 -7.310 -9.910 1.00 62.72 143 GLY A N 1
ATOM 1107 C CA . GLY A 1 143 ? -13.847 -8.198 -9.267 1.00 62.72 143 GLY A CA 1
ATOM 1108 C C . GLY A 1 143 ? -13.608 -7.904 -7.778 1.00 62.72 143 GLY A C 1
ATOM 1109 O O . GLY A 1 143 ? -14.459 -7.333 -7.102 1.00 62.72 143 GLY A O 1
ATOM 1110 N N . ILE A 1 144 ? -12.453 -8.328 -7.239 1.00 60.25 144 ILE A N 1
ATOM 1111 C CA . ILE A 1 144 ? -12.056 -8.085 -5.836 1.00 60.25 144 ILE A CA 1
ATOM 1112 C C . ILE A 1 144 ? -11.695 -6.600 -5.670 1.00 60.25 144 ILE A C 1
ATOM 1114 O O . ILE A 1 144 ? -10.535 -6.197 -5.779 1.00 60.25 144 ILE A O 1
ATOM 1118 N N . SER A 1 145 ? -12.707 -5.773 -5.425 1.00 65.00 145 SER A N 1
ATOM 1119 C CA . SER A 1 145 ? -12.557 -4.346 -5.162 1.00 65.00 145 SER A CA 1
ATOM 1120 C C . SER A 1 145 ? -12.829 -4.052 -3.691 1.00 65.00 145 SER A C 1
ATOM 1122 O O . SER A 1 145 ? -13.979 -4.042 -3.256 1.00 65.00 145 SER A O 1
ATOM 1124 N N . LEU A 1 146 ? -11.769 -3.792 -2.925 1.00 68.12 146 LEU A N 1
ATOM 1125 C CA . LEU A 1 146 ? -11.891 -3.142 -1.627 1.00 68.12 146 LEU A CA 1
ATOM 1126 C C . LEU A 1 146 ? -11.337 -1.722 -1.742 1.00 68.12 146 LEU A C 1
ATOM 1128 O O . LEU A 1 146 ? -10.130 -1.503 -1.651 1.00 68.12 146 LEU A O 1
ATOM 1132 N N . GLU A 1 147 ? -12.238 -0.772 -1.963 1.00 80.50 147 GLU A N 1
ATOM 1133 C CA . GLU A 1 147 ? -11.974 0.652 -1.781 1.00 80.50 147 GLU A CA 1
ATOM 1134 C C . GLU A 1 147 ? -12.614 1.095 -0.465 1.00 80.50 147 GLU A C 1
ATOM 1136 O O . GLU A 1 147 ? -13.705 0.645 -0.113 1.00 80.50 147 GLU A O 1
ATOM 1141 N N . GLY A 1 148 ? -11.936 1.956 0.287 1.00 86.44 148 GLY A N 1
ATOM 1142 C CA . GLY A 1 148 ? -12.471 2.450 1.548 1.00 86.44 148 GLY A CA 1
ATOM 1143 C C . GLY A 1 148 ? -11.383 2.844 2.526 1.00 86.44 148 GLY A C 1
ATOM 1144 O O . GLY A 1 148 ? -10.306 3.304 2.145 1.00 86.44 148 GLY A O 1
ATOM 1145 N N . ARG A 1 149 ? -11.682 2.692 3.812 1.00 89.25 149 ARG A N 1
ATOM 1146 C CA . ARG A 1 149 ? -10.768 3.030 4.900 1.00 89.25 149 ARG A CA 1
ATOM 1147 C C . ARG A 1 149 ? -10.513 1.794 5.743 1.00 89.25 149 ARG A C 1
ATOM 1149 O O . ARG A 1 149 ? -11.445 1.080 6.114 1.00 89.25 149 ARG A O 1
ATOM 1156 N N . ILE A 1 150 ? -9.246 1.556 6.038 1.00 92.19 150 ILE A N 1
ATOM 1157 C CA . ILE A 1 150 ? -8.806 0.491 6.935 1.00 92.19 150 ILE A CA 1
ATOM 1158 C C . ILE A 1 150 ? -8.145 1.123 8.150 1.00 92.19 150 ILE A C 1
ATOM 1160 O O . ILE A 1 150 ? -7.418 2.102 8.014 1.00 92.19 150 ILE A O 1
ATOM 1164 N N . ALA A 1 151 ? -8.363 0.557 9.329 1.00 93.19 151 ALA A N 1
ATOM 1165 C CA . ALA A 1 151 ? -7.655 0.953 10.537 1.00 93.19 151 ALA A CA 1
ATOM 1166 C C . ALA A 1 151 ? -6.738 -0.177 11.000 1.00 93.19 151 ALA A C 1
ATOM 1168 O O . ALA A 1 151 ? -7.173 -1.311 11.193 1.00 93.19 151 ALA A O 1
ATOM 1169 N N . SER A 1 152 ? -5.461 0.147 11.185 1.00 94.44 152 SER A N 1
ATOM 1170 C CA . SER A 1 152 ? -4.497 -0.689 11.890 1.00 94.44 152 SER A CA 1
ATOM 1171 C C . SER A 1 152 ? -4.679 -0.488 13.388 1.00 94.44 152 SER A C 1
ATOM 1173 O O . SER A 1 152 ? -4.570 0.634 13.886 1.00 94.44 152 SER A O 1
ATOM 1175 N N . THR A 1 153 ? -4.968 -1.571 14.099 1.00 94.81 153 THR A N 1
ATOM 1176 C CA . THR A 1 153 ? -5.196 -1.586 15.547 1.00 94.81 153 THR A CA 1
ATOM 1177 C C . THR A 1 153 ? -4.245 -2.584 16.219 1.00 94.81 153 THR A C 1
ATOM 1179 O O . THR A 1 153 ? -3.654 -3.422 15.531 1.00 94.81 153 THR A O 1
ATOM 1182 N N . PRO A 1 154 ? -4.138 -2.603 17.562 1.00 94.12 154 PRO A N 1
ATOM 1183 C CA . PRO A 1 154 ? -3.302 -3.570 18.275 1.00 94.12 154 PRO A CA 1
ATOM 1184 C C . PRO A 1 154 ? -3.723 -5.031 18.057 1.00 94.12 154 PRO A C 1
ATOM 1186 O O . PRO A 1 154 ? -2.943 -5.938 18.330 1.00 94.12 154 PRO A O 1
ATOM 1189 N N . HIS A 1 155 ? -4.940 -5.268 17.551 1.00 95.44 155 HIS A N 1
ATOM 1190 C CA . HIS A 1 155 ? -5.478 -6.604 17.272 1.00 95.44 155 HIS A CA 1
ATOM 1191 C C . HIS A 1 155 ? -5.585 -6.901 15.767 1.00 95.44 155 HIS A C 1
ATOM 1193 O O . HIS A 1 155 ? -6.294 -7.829 15.375 1.00 95.44 155 HIS A O 1
ATOM 1199 N N . GLY A 1 156 ? -4.903 -6.117 14.925 1.00 93.56 156 GLY A N 1
ATOM 1200 C CA . GLY A 1 156 ? -4.886 -6.269 13.470 1.00 93.56 156 GLY A CA 1
ATOM 1201 C C . GLY A 1 156 ? -5.703 -5.209 12.733 1.00 93.56 156 GLY A C 1
ATOM 1202 O O . GLY A 1 156 ? -6.047 -4.161 13.286 1.00 93.56 156 GLY A O 1
ATOM 1203 N N . PHE A 1 157 ? -5.987 -5.479 11.460 1.00 92.94 157 PHE A N 1
ATOM 1204 C CA . PHE A 1 157 ? -6.716 -4.560 10.592 1.00 92.94 157 PHE A CA 1
ATOM 1205 C C . PHE A 1 157 ? -8.227 -4.729 10.729 1.00 92.94 157 PHE A C 1
ATOM 1207 O O . PHE A 1 157 ? -8.736 -5.850 10.782 1.00 92.94 157 PHE A O 1
ATOM 1214 N N . ILE A 1 158 ? -8.936 -3.606 10.737 1.00 93.38 158 ILE A N 1
ATOM 1215 C CA . ILE A 1 158 ? -10.396 -3.550 10.680 1.00 93.38 158 ILE A CA 1
ATOM 1216 C C . ILE A 1 158 ? -10.839 -2.618 9.556 1.00 93.38 158 ILE A C 1
ATOM 1218 O O . ILE A 1 158 ? -10.090 -1.728 9.146 1.00 93.38 158 ILE A O 1
ATOM 1222 N N . TYR A 1 159 ? -12.077 -2.787 9.100 1.00 91.50 159 TYR A N 1
ATOM 1223 C CA . TYR A 1 159 ? -12.744 -1.737 8.342 1.00 91.50 159 TYR A CA 1
ATOM 1224 C C . TYR A 1 159 ? -12.978 -0.535 9.253 1.00 91.50 159 TYR A C 1
ATOM 1226 O O . TYR A 1 159 ? -13.444 -0.682 10.384 1.00 91.50 159 TYR A O 1
ATOM 1234 N N . ALA A 1 160 ? -12.610 0.646 8.767 1.00 90.56 160 ALA A N 1
ATOM 1235 C CA . ALA A 1 160 ? -12.821 1.907 9.466 1.00 90.56 160 ALA A CA 1
ATOM 1236 C C . ALA A 1 160 ? -14.175 2.524 9.071 1.00 90.56 160 ALA A C 1
ATOM 1238 O O . ALA A 1 160 ? -14.277 3.702 8.733 1.00 90.56 160 ALA A O 1
ATOM 1239 N N . ASP A 1 161 ? -15.211 1.688 9.069 1.00 90.88 161 ASP A N 1
ATOM 1240 C CA . ASP A 1 161 ? -16.611 2.072 8.941 1.00 90.88 161 ASP A CA 1
ATOM 1241 C C . ASP A 1 161 ? -17.330 1.907 10.292 1.00 90.88 161 ASP A C 1
ATOM 1243 O O . ASP A 1 161 ? -16.767 1.417 11.276 1.00 90.88 161 ASP A O 1
ATOM 1247 N N . ALA A 1 162 ? -18.581 2.368 10.366 1.00 90.62 162 ALA A N 1
ATOM 1248 C CA . ALA A 1 162 ? -19.345 2.351 11.612 1.00 90.62 162 ALA A CA 1
ATOM 1249 C C . ALA A 1 162 ? -19.502 0.928 12.179 1.00 90.62 162 ALA A C 1
ATOM 1251 O O . ALA A 1 162 ? -19.351 0.723 13.387 1.00 90.62 162 ALA A O 1
ATOM 1252 N N . ASP A 1 163 ? -19.745 -0.053 11.308 1.00 92.50 163 ASP A N 1
ATOM 1253 C CA . ASP A 1 163 ? -19.970 -1.445 11.695 1.00 92.50 163 ASP A CA 1
ATOM 1254 C C . ASP A 1 163 ? -18.680 -2.119 12.176 1.00 92.50 163 ASP A C 1
ATOM 1256 O O . ASP A 1 163 ? -18.668 -2.759 13.233 1.00 92.50 163 ASP A O 1
ATOM 1260 N N . GLY A 1 164 ? -17.570 -1.932 11.457 1.00 92.62 164 GLY A N 1
ATOM 1261 C CA . GLY A 1 164 ? -16.251 -2.445 11.816 1.00 92.62 164 GLY A CA 1
ATOM 1262 C C . GLY A 1 164 ? -15.757 -1.882 13.145 1.00 92.62 164 GLY A C 1
ATOM 1263 O O . GLY A 1 164 ? -15.306 -2.639 14.012 1.00 92.62 164 GLY A O 1
ATOM 1264 N N . ILE A 1 165 ? -15.929 -0.576 13.365 1.00 93.69 165 ILE A N 1
ATOM 1265 C CA . ILE A 1 165 ? -15.585 0.087 14.630 1.00 93.69 165 ILE A CA 1
ATOM 1266 C C . ILE A 1 165 ? -16.476 -0.420 15.773 1.00 93.69 165 ILE A C 1
ATOM 1268 O O . ILE A 1 165 ? -15.966 -0.759 16.848 1.00 93.69 165 ILE A O 1
ATOM 1272 N N . ALA A 1 166 ? -17.791 -0.527 15.563 1.00 92.88 166 ALA A N 1
ATOM 1273 C CA . ALA A 1 166 ? -18.721 -1.022 16.578 1.00 92.88 166 ALA A CA 1
ATOM 1274 C C . ALA A 1 166 ? -18.425 -2.479 16.971 1.00 92.88 166 ALA A C 1
ATOM 1276 O O . ALA A 1 166 ? -18.421 -2.817 18.161 1.00 92.88 166 ALA A O 1
ATOM 1277 N N . ALA A 1 167 ? -18.132 -3.338 15.993 1.00 94.69 167 ALA A N 1
ATOM 1278 C CA . ALA A 1 167 ? -17.748 -4.727 16.224 1.00 94.69 167 ALA A CA 1
ATOM 1279 C C . ALA A 1 167 ? -16.414 -4.827 16.979 1.00 94.69 167 ALA A C 1
ATOM 1281 O O . ALA A 1 167 ? -16.310 -5.570 17.961 1.00 94.69 167 ALA A O 1
ATOM 1282 N N . TYR A 1 168 ? -15.409 -4.045 16.573 1.00 95.06 168 TYR A N 1
ATOM 1283 C CA . TYR A 1 168 ? -14.094 -4.013 17.215 1.00 95.06 168 TYR A CA 1
ATOM 1284 C C . TYR A 1 168 ? -14.182 -3.599 18.687 1.00 95.06 168 TYR A C 1
ATOM 1286 O O . TYR A 1 168 ? -13.608 -4.254 19.560 1.00 95.06 168 TYR A O 1
ATOM 1294 N N . LYS A 1 169 ? -14.944 -2.542 18.967 1.00 92.56 169 LYS A N 1
ATOM 1295 C CA . LYS A 1 169 ? -15.182 -2.002 20.308 1.00 92.56 169 LYS A CA 1
ATOM 1296 C C . LYS A 1 169 ? -15.795 -3.034 21.251 1.00 92.56 169 LYS A C 1
ATOM 1298 O O . LYS A 1 169 ? -15.301 -3.228 22.359 1.00 92.56 169 LYS A O 1
ATOM 1303 N N . LYS A 1 170 ? -16.838 -3.733 20.795 1.00 94.25 170 LYS A N 1
ATOM 1304 C CA . LYS A 1 170 ? -17.512 -4.785 21.573 1.00 94.25 170 LYS A CA 1
ATOM 1305 C C . LYS A 1 170 ? -16.588 -5.971 21.830 1.00 94.25 170 LYS A C 1
ATOM 1307 O O . LYS A 1 170 ? -16.494 -6.442 22.959 1.00 94.25 170 LYS A O 1
ATOM 1312 N N . LYS A 1 171 ? -15.873 -6.423 20.796 1.00 96.25 171 LYS A N 1
ATOM 1313 C CA . LYS A 1 171 ? -14.951 -7.563 20.884 1.00 96.25 171 LYS A CA 1
ATOM 1314 C C . LYS A 1 171 ? -13.777 -7.295 21.831 1.00 96.25 171 LYS A C 1
ATOM 1316 O O . LYS A 1 171 ? -13.351 -8.207 22.532 1.00 96.25 171 LYS A O 1
ATOM 1321 N N . ASN A 1 172 ? -13.269 -6.062 21.867 1.00 95.25 172 ASN A N 1
ATOM 1322 C CA . ASN A 1 172 ? -12.034 -5.707 22.572 1.00 95.25 172 ASN A CA 1
ATOM 1323 C C . ASN A 1 172 ? -12.261 -4.766 23.766 1.00 95.25 172 ASN A C 1
ATOM 1325 O O . ASN A 1 172 ? -11.364 -4.014 24.141 1.00 95.25 172 ASN A O 1
ATOM 1329 N N . ILE A 1 173 ? -13.433 -4.810 24.406 1.00 94.38 173 ILE A N 1
ATOM 1330 C CA . ILE A 1 173 ? -13.744 -3.932 25.546 1.00 94.38 173 ILE A CA 1
ATOM 1331 C C . ILE A 1 173 ? -12.726 -4.053 26.690 1.00 94.38 173 ILE A C 1
ATOM 1333 O O . ILE A 1 173 ? -12.363 -3.057 27.310 1.00 94.38 173 ILE A O 1
ATOM 1337 N N . LEU A 1 174 ? -12.198 -5.258 26.931 1.00 93.94 174 LEU A N 1
ATOM 1338 C CA . LEU A 1 174 ? -11.176 -5.494 27.954 1.00 93.94 174 LEU A CA 1
ATOM 1339 C C . LEU A 1 174 ? -9.889 -4.705 27.686 1.00 93.94 174 LEU A C 1
ATOM 1341 O O . LEU A 1 174 ? -9.295 -4.169 28.617 1.00 93.94 174 LEU A O 1
ATOM 1345 N N . HIS A 1 175 ? -9.484 -4.584 26.420 1.00 93.56 175 HIS A N 1
ATOM 1346 C CA . HIS A 1 175 ? -8.320 -3.789 26.041 1.00 93.56 175 HIS A CA 1
ATOM 1347 C C . HIS A 1 175 ? -8.511 -2.315 26.414 1.00 93.56 175 HIS A C 1
ATOM 1349 O O . HIS A 1 175 ? -7.635 -1.714 27.033 1.00 93.56 175 HIS A O 1
ATOM 1355 N N . PHE A 1 176 ? -9.684 -1.753 26.114 1.00 92.50 176 PHE A N 1
ATOM 1356 C CA . PHE A 1 176 ? -9.993 -0.363 26.440 1.00 92.50 176 PHE A CA 1
ATOM 1357 C C . PHE A 1 176 ? -10.116 -0.115 27.942 1.00 92.50 176 PHE A C 1
ATOM 1359 O O . PHE A 1 176 ? -9.598 0.887 28.420 1.00 92.50 176 PHE A O 1
ATOM 1366 N N . ARG A 1 177 ? -10.721 -1.036 28.702 1.00 92.81 177 ARG A N 1
ATOM 1367 C CA . ARG A 1 177 ? -10.771 -0.955 30.174 1.00 92.81 177 ARG A CA 1
ATOM 1368 C C . ARG A 1 177 ? -9.380 -0.890 30.790 1.00 92.81 177 ARG A C 1
ATOM 1370 O O . ARG A 1 177 ? -9.144 -0.065 31.667 1.00 92.81 177 ARG A O 1
ATOM 1377 N N . ASN A 1 178 ? -8.459 -1.719 30.299 1.00 91.88 178 ASN A N 1
ATOM 1378 C CA . ASN A 1 178 ? -7.081 -1.752 30.784 1.00 91.88 178 ASN A CA 1
ATOM 1379 C C . ASN A 1 178 ? -6.334 -0.456 30.458 1.00 91.88 178 ASN A C 1
ATOM 1381 O O . ASN A 1 178 ? -5.692 0.119 31.330 1.00 91.88 178 ASN A O 1
ATOM 1385 N N . ILE A 1 179 ? -6.440 0.015 29.215 1.00 90.62 179 ILE A N 1
ATOM 1386 C CA . ILE A 1 179 ? -5.752 1.224 28.756 1.00 90.62 179 ILE A CA 1
ATOM 1387 C C . ILE A 1 179 ? -6.307 2.487 29.427 1.00 90.62 179 ILE A C 1
ATOM 1389 O O . ILE A 1 179 ? -5.546 3.370 29.812 1.00 90.62 179 ILE A O 1
ATOM 1393 N N . LEU A 1 180 ? -7.629 2.575 29.583 1.00 88.75 180 LEU A N 1
ATOM 1394 C CA . LEU A 1 180 ? -8.292 3.718 30.210 1.00 88.75 180 LEU A CA 1
ATOM 1395 C C . LEU A 1 180 ? -8.321 3.615 31.739 1.00 88.75 180 LEU A C 1
ATOM 1397 O O . LEU A 1 180 ? -8.676 4.595 32.389 1.00 88.75 180 LEU A O 1
ATOM 1401 N N . GLY A 1 181 ? -7.946 2.472 32.320 1.00 88.25 181 GLY A N 1
ATOM 1402 C CA . GLY A 1 181 ? -7.892 2.246 33.765 1.00 88.25 181 GLY A CA 1
ATOM 1403 C C . GLY A 1 181 ? -9.259 2.256 34.459 1.00 88.25 181 GLY A C 1
ATOM 1404 O O . GLY A 1 181 ? -9.350 2.704 35.600 1.00 88.25 181 GLY A O 1
ATOM 1405 N N . ASP A 1 182 ? -10.322 1.813 33.782 1.00 89.69 182 ASP A N 1
ATOM 1406 C CA . ASP A 1 182 ? -11.687 1.782 34.325 1.00 89.69 182 ASP A CA 1
ATOM 1407 C C . ASP A 1 182 ? -12.417 0.496 33.906 1.00 89.69 182 ASP A C 1
ATOM 1409 O O . ASP A 1 182 ? -12.833 0.329 32.760 1.00 89.69 182 ASP A O 1
ATOM 1413 N N . ASN A 1 183 ? -12.603 -0.415 34.866 1.00 90.69 183 ASN A N 1
ATOM 1414 C CA . ASN A 1 183 ? -13.251 -1.712 34.649 1.00 90.69 183 ASN A CA 1
ATOM 1415 C C . ASN A 1 183 ? -14.774 -1.628 34.461 1.00 90.69 183 ASN A C 1
ATOM 1417 O O . ASN A 1 183 ? -15.380 -2.612 34.032 1.00 90.69 183 ASN A O 1
ATOM 1421 N N . SER A 1 184 ? -15.394 -0.487 34.779 1.00 91.75 184 SER A N 1
ATOM 1422 C CA . SER A 1 184 ? -16.840 -0.286 34.636 1.00 91.75 184 SER A CA 1
ATOM 1423 C C . SER A 1 184 ? -17.261 0.070 33.211 1.00 91.75 184 SER A C 1
ATOM 1425 O O . SER A 1 184 ? -18.437 -0.073 32.888 1.00 91.75 184 SER A O 1
ATOM 1427 N N . LEU A 1 185 ? -16.317 0.482 32.353 1.00 91.12 185 LEU A N 1
ATOM 1428 C CA . LEU A 1 185 ? -16.620 0.937 30.996 1.00 91.12 185 LEU A CA 1
ATOM 1429 C C . LEU A 1 185 ? -17.342 -0.140 30.189 1.00 91.12 185 LEU A C 1
ATOM 1431 O O . LEU A 1 185 ? -16.884 -1.281 30.072 1.00 91.12 185 LEU A O 1
ATOM 1435 N N . THR A 1 186 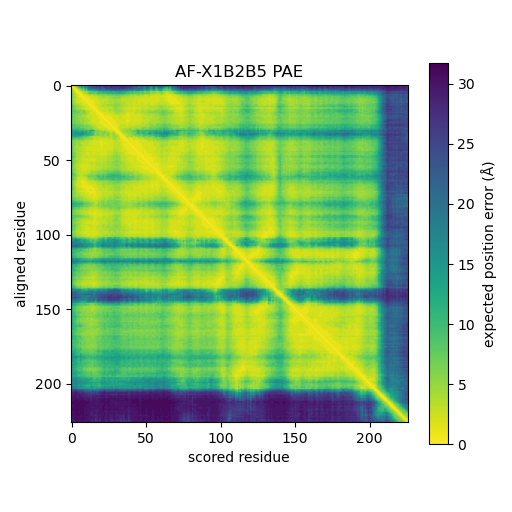? -18.462 0.233 29.600 1.00 92.75 186 THR A N 1
ATOM 1436 C CA . THR A 1 186 ? -19.163 -0.541 28.580 1.00 92.75 186 THR A CA 1
ATOM 1437 C C . THR A 1 186 ? -18.665 -0.144 27.198 1.00 92.75 186 THR A C 1
ATOM 1439 O O . THR A 1 186 ? -17.871 0.788 27.046 1.00 92.75 186 THR A O 1
ATOM 1442 N N . ALA A 1 187 ? -19.100 -0.873 26.169 1.00 89.25 187 ALA A N 1
ATOM 1443 C CA . ALA A 1 187 ? -18.788 -0.461 24.813 1.00 89.25 187 ALA A CA 1
ATOM 1444 C C . ALA A 1 187 ? -19.350 0.945 24.598 1.00 89.25 187 ALA A C 1
ATOM 1446 O O . ALA A 1 187 ? -18.624 1.823 24.180 1.00 89.25 187 ALA A O 1
ATOM 1447 N N . GLU A 1 188 ? -20.596 1.207 24.952 1.00 90.88 188 GLU A N 1
ATOM 1448 C CA . GLU A 1 188 ? -21.327 2.455 24.729 1.00 90.88 188 GLU A CA 1
ATOM 1449 C C . GLU A 1 188 ? -20.604 3.700 25.283 1.00 90.88 188 GLU A C 1
ATOM 1451 O O . GLU A 1 188 ? -20.671 4.753 24.655 1.00 90.88 188 GLU A O 1
ATOM 1456 N N . ASP A 1 189 ? -19.812 3.552 26.350 1.00 91.50 189 ASP A N 1
ATOM 1457 C CA . ASP A 1 189 ? -19.050 4.635 26.997 1.00 91.50 189 ASP A CA 1
ATOM 1458 C C . ASP A 1 189 ? -17.807 5.119 26.227 1.00 91.50 189 ASP A C 1
ATOM 1460 O O . ASP A 1 189 ? -17.173 6.099 26.628 1.00 91.50 189 ASP A O 1
ATOM 1464 N N . ILE A 1 190 ? -17.400 4.418 25.166 1.00 91.44 190 ILE A N 1
ATOM 1465 C CA . ILE A 1 190 ? -16.197 4.741 24.385 1.00 91.44 190 ILE A CA 1
ATOM 1466 C C . ILE A 1 190 ? -16.609 5.375 23.053 1.00 91.44 190 ILE A C 1
ATOM 1468 O O . ILE A 1 190 ? -17.491 4.880 22.365 1.00 91.44 190 ILE A O 1
ATOM 1472 N N . ILE A 1 191 ? -15.955 6.436 22.615 1.00 91.75 191 ILE A N 1
ATOM 1473 C CA . ILE A 1 191 ? -16.150 7.007 21.277 1.00 91.75 191 ILE A CA 1
ATOM 1474 C C . ILE A 1 191 ? -14.861 6.770 20.501 1.00 91.75 191 ILE A C 1
ATOM 1476 O O . ILE A 1 191 ? -13.796 7.128 20.984 1.00 91.75 191 ILE A O 1
ATOM 1480 N N . ILE A 1 192 ? -14.937 6.128 19.334 1.00 91.88 192 ILE A N 1
ATOM 1481 C CA . ILE A 1 192 ? -13.771 5.911 18.469 1.00 91.88 192 ILE A CA 1
ATOM 1482 C C . ILE A 1 192 ? -13.903 6.826 17.258 1.00 91.88 192 ILE A C 1
ATOM 1484 O O . ILE A 1 192 ? -14.909 6.765 16.552 1.00 91.88 192 ILE A O 1
ATOM 1488 N N . GLN A 1 193 ? -12.896 7.664 17.034 1.00 90.50 193 GLN A N 1
ATOM 1489 C CA . GLN A 1 193 ? -12.846 8.629 15.939 1.00 90.50 193 GLN A CA 1
ATOM 1490 C C . GLN A 1 193 ? -11.450 8.675 15.327 1.00 90.50 193 GLN A C 1
ATOM 1492 O O . GLN A 1 193 ? -10.453 8.457 16.015 1.00 90.50 193 GLN A O 1
ATOM 1497 N N . SER A 1 194 ? -11.393 8.995 14.038 1.00 89.50 194 SER A N 1
ATOM 1498 C CA . SER A 1 194 ? -10.143 9.208 13.313 1.00 89.50 194 SER A CA 1
ATOM 1499 C C . SER A 1 194 ? -9.853 10.698 13.225 1.00 89.50 194 SER A C 1
ATOM 1501 O O . SER A 1 194 ? -10.642 11.446 12.649 1.00 89.50 194 SER A O 1
ATOM 1503 N N . LYS A 1 195 ? -8.731 11.122 13.803 1.00 89.69 195 LYS A N 1
ATOM 1504 C CA . LYS A 1 195 ? -8.304 12.520 13.897 1.00 89.69 195 LYS A CA 1
ATOM 1505 C C . LYS A 1 195 ? -7.103 12.774 12.990 1.00 89.69 195 LYS A C 1
ATOM 1507 O O . LYS A 1 195 ? -6.263 11.888 12.809 1.00 89.69 195 LYS A O 1
ATOM 1512 N N . ASP A 1 196 ? -7.035 13.964 12.409 1.00 86.38 196 ASP A N 1
ATOM 1513 C CA . ASP A 1 196 ? -5.909 14.356 11.561 1.00 86.38 196 ASP A CA 1
ATOM 1514 C C . ASP A 1 196 ? -4.622 14.512 12.374 1.00 86.38 196 ASP A C 1
ATOM 1516 O O . ASP A 1 196 ? -4.654 14.687 13.597 1.00 86.38 196 ASP A O 1
ATOM 1520 N N . MET A 1 197 ? -3.487 14.371 11.692 1.00 85.75 197 MET A N 1
ATOM 1521 C CA . MET A 1 197 ? -2.166 14.417 12.307 1.00 85.75 197 MET A CA 1
ATOM 1522 C C . MET A 1 197 ? -1.306 15.507 11.682 1.00 85.75 197 MET A C 1
ATOM 1524 O O . MET A 1 197 ? -1.446 15.782 10.490 1.00 85.75 197 MET A O 1
ATOM 1528 N N . ASP A 1 198 ? -0.422 16.089 12.486 1.00 82.56 198 ASP A N 1
ATOM 1529 C CA . ASP A 1 198 ? 0.667 16.934 12.003 1.00 82.56 198 ASP A CA 1
ATOM 1530 C C . ASP A 1 198 ? 1.816 16.089 11.418 1.00 82.56 198 ASP A C 1
ATOM 1532 O O . ASP A 1 198 ? 1.786 14.851 11.440 1.00 82.56 198 ASP A O 1
ATOM 1536 N N . ASP A 1 199 ? 2.836 16.763 10.887 1.00 76.38 199 ASP A N 1
ATOM 1537 C CA . ASP A 1 199 ? 4.002 16.128 10.257 1.00 76.38 199 ASP A CA 1
ATOM 1538 C C . ASP A 1 199 ? 4.834 15.281 11.238 1.00 76.38 199 ASP A C 1
ATOM 1540 O O . ASP A 1 199 ? 5.504 14.329 10.828 1.00 76.38 199 ASP A O 1
ATOM 1544 N N . ASP A 1 200 ? 4.738 15.576 12.538 1.00 78.50 200 ASP A N 1
ATOM 1545 C CA . ASP A 1 200 ? 5.376 14.825 13.623 1.00 78.50 200 ASP A CA 1
ATOM 1546 C C . ASP A 1 200 ? 4.517 13.631 14.094 1.00 78.50 200 ASP A C 1
ATOM 1548 O O . ASP A 1 200 ? 4.923 12.839 14.953 1.00 78.50 200 ASP A O 1
ATOM 1552 N N . GLY A 1 201 ? 3.324 13.462 13.516 1.00 73.81 201 GLY A N 1
ATOM 1553 C CA . GLY A 1 201 ? 2.383 12.389 13.815 1.00 73.81 201 GLY A CA 1
ATOM 1554 C C . GLY A 1 201 ? 1.539 12.621 15.069 1.00 73.81 201 GLY A C 1
ATOM 1555 O O . GLY A 1 201 ? 0.865 11.690 15.528 1.00 73.81 201 GLY A O 1
ATOM 1556 N N . ASN A 1 202 ? 1.551 13.817 15.657 1.00 82.06 202 ASN A N 1
ATOM 1557 C CA . ASN A 1 202 ? 0.666 14.179 16.762 1.00 82.06 202 ASN A CA 1
ATOM 1558 C C . ASN A 1 202 ? -0.731 14.498 16.241 1.00 82.06 202 ASN A C 1
ATOM 1560 O O . ASN A 1 202 ? -0.909 14.916 15.105 1.00 82.06 202 ASN A O 1
ATOM 1564 N N . VAL A 1 203 ? -1.741 14.277 17.082 1.00 81.81 203 VAL A N 1
ATOM 1565 C CA . VAL A 1 203 ? -3.124 14.612 16.732 1.00 81.81 203 VAL A CA 1
ATOM 1566 C C . VAL A 1 203 ? -3.273 16.127 16.681 1.00 81.81 203 VAL A C 1
ATOM 1568 O O . VAL A 1 203 ? -2.939 16.804 17.652 1.00 81.81 203 VAL A O 1
ATOM 1571 N N . ILE A 1 204 ? -3.825 16.641 15.584 1.00 80.94 204 ILE A N 1
ATOM 1572 C CA . ILE A 1 204 ? -4.205 18.047 15.478 1.00 80.94 204 ILE A CA 1
ATOM 1573 C C . ILE A 1 204 ? -5.457 18.238 16.334 1.00 80.94 204 ILE A C 1
ATOM 1575 O O . ILE A 1 204 ? -6.521 17.690 16.039 1.00 80.94 204 ILE A O 1
ATOM 1579 N N . GLU A 1 205 ? -5.332 18.982 17.430 1.00 69.69 205 GLU A N 1
ATOM 1580 C CA . GLU A 1 205 ? -6.493 19.364 18.226 1.00 69.69 205 GLU A CA 1
ATOM 1581 C C . GLU A 1 205 ? -7.305 20.416 17.465 1.00 69.69 205 GLU A C 1
ATOM 1583 O O . GLU A 1 205 ? -6.805 21.497 17.144 1.00 69.69 205 GLU A O 1
ATOM 1588 N N . GLU A 1 206 ? -8.575 20.116 17.184 1.00 57.34 206 GLU A N 1
ATOM 1589 C CA . GLU A 1 206 ? -9.516 21.117 16.687 1.00 57.34 206 GLU A CA 1
ATOM 1590 C C . GLU A 1 206 ? -9.647 22.223 17.743 1.00 57.34 206 GLU A C 1
ATOM 1592 O O . GLU A 1 206 ? -10.237 22.028 18.812 1.00 57.34 206 GLU A O 1
ATOM 1597 N N . LYS A 1 207 ? -9.090 23.407 17.465 1.00 40.50 207 LYS A N 1
ATOM 1598 C CA . LYS A 1 207 ? -9.337 24.583 18.299 1.00 40.50 207 LYS A CA 1
ATOM 1599 C C . LYS A 1 207 ? -10.820 24.927 18.204 1.00 40.50 207 LYS A C 1
ATOM 1601 O O . LYS A 1 207 ? -11.263 25.519 17.226 1.00 40.50 207 LYS A O 1
ATOM 1606 N N . LYS A 1 208 ? -11.583 24.626 19.255 1.00 37.19 208 LYS A N 1
ATOM 1607 C CA . LYS A 1 208 ? -12.880 25.271 19.475 1.00 37.19 208 LYS A CA 1
ATOM 1608 C C . LYS A 1 208 ? -12.625 26.748 19.757 1.00 37.19 208 LYS A C 1
ATOM 1610 O O . LYS A 1 208 ? -12.289 27.117 20.880 1.00 37.19 208 LYS A O 1
ATOM 1615 N N . VAL A 1 209 ? -12.740 27.593 18.739 1.00 34.16 209 VAL A N 1
ATOM 1616 C CA . VAL A 1 209 ? -12.790 29.040 18.944 1.00 34.16 209 VAL A CA 1
ATOM 1617 C C . VAL A 1 209 ? -14.210 29.370 19.391 1.00 34.16 209 VAL A C 1
ATOM 1619 O O . VAL A 1 209 ? -15.142 29.353 18.596 1.00 34.16 209 VAL A O 1
ATOM 1622 N N . THR A 1 210 ? -14.396 29.630 20.681 1.00 33.09 210 THR A N 1
ATOM 1623 C CA . THR A 1 210 ? -15.663 30.164 21.188 1.00 33.09 210 THR A CA 1
ATOM 1624 C C . THR A 1 210 ? -15.690 31.668 20.915 1.00 33.09 210 THR A C 1
ATOM 1626 O O . THR A 1 210 ? -14.964 32.417 21.568 1.00 33.09 210 THR A O 1
ATOM 1629 N N . ILE A 1 211 ? -16.515 32.127 19.969 1.00 38.31 211 ILE A N 1
ATOM 1630 C CA . ILE A 1 211 ? -16.858 33.551 19.816 1.00 38.31 211 ILE A CA 1
ATOM 1631 C C . ILE A 1 211 ? -18.353 33.700 20.105 1.00 38.31 211 ILE A C 1
ATOM 1633 O O . ILE A 1 211 ? -19.174 33.666 19.198 1.00 38.31 211 ILE A O 1
ATOM 1637 N N . GLY A 1 212 ? -18.710 33.855 21.382 1.00 45.78 212 GLY A N 1
ATOM 1638 C CA . GLY A 1 212 ? -20.117 33.949 21.794 1.00 45.78 212 GLY A CA 1
ATOM 1639 C C . GLY A 1 212 ? -20.930 32.669 21.541 1.00 45.78 212 GLY A C 1
ATOM 1640 O O . GLY A 1 212 ? -20.383 31.651 21.127 1.00 45.78 212 GLY A O 1
ATOM 1641 N N . ASP A 1 213 ? -22.231 32.722 21.846 1.00 37.72 213 ASP A N 1
ATOM 1642 C CA . ASP A 1 213 ? -23.153 31.569 21.905 1.00 37.72 213 ASP A CA 1
ATOM 1643 C C . ASP A 1 213 ? -23.505 30.920 20.548 1.00 37.72 213 ASP A C 1
ATOM 1645 O O . ASP A 1 213 ? -24.335 30.015 20.508 1.00 37.72 213 ASP A O 1
ATOM 1649 N N . ASP A 1 214 ? -22.845 31.297 19.451 1.00 41.94 214 ASP A N 1
ATOM 1650 C CA . ASP A 1 214 ? -23.039 30.669 18.144 1.00 41.94 214 ASP A CA 1
ATOM 1651 C C . ASP A 1 214 ? -21.762 29.952 17.690 1.00 41.94 214 ASP A C 1
ATOM 1653 O O . ASP A 1 214 ? -20.722 30.552 17.415 1.00 41.94 214 ASP A O 1
ATOM 1657 N N . THR A 1 215 ? -21.844 28.625 17.594 1.00 31.25 215 THR A N 1
ATOM 1658 C CA . THR A 1 215 ? -20.791 27.782 17.022 1.00 31.25 215 THR A CA 1
ATOM 1659 C C . THR A 1 215 ? -20.786 27.900 15.499 1.00 31.25 215 THR A C 1
ATOM 1661 O O . THR A 1 215 ? -21.716 27.424 14.847 1.00 31.25 215 THR A O 1
ATOM 1664 N N . VAL A 1 216 ? -19.716 28.456 14.929 1.00 38.31 216 VAL A N 1
ATOM 1665 C CA . VAL A 1 216 ? -19.409 28.370 13.493 1.00 38.31 216 VAL A CA 1
ATOM 1666 C C . VAL A 1 216 ? -18.103 27.594 13.325 1.00 38.31 216 VAL A C 1
ATOM 1668 O O . VAL A 1 216 ? -17.117 27.878 14.001 1.00 38.31 216 VAL A O 1
ATOM 1671 N N . THR A 1 217 ? -18.104 26.582 12.456 1.00 31.42 217 THR A N 1
ATOM 1672 C CA . THR A 1 217 ? -16.903 25.839 12.052 1.00 31.42 217 THR A CA 1
ATOM 1673 C C . THR A 1 217 ? -16.114 26.679 11.053 1.00 31.42 217 THR A C 1
ATOM 1675 O O . THR A 1 217 ? -16.620 26.935 9.961 1.00 31.42 217 THR A O 1
ATOM 1678 N N . ASP A 1 218 ? -14.911 27.117 11.422 1.00 36.09 218 ASP A N 1
ATOM 1679 C CA . ASP A 1 218 ? -14.010 27.840 10.519 1.00 36.09 218 ASP A CA 1
ATOM 1680 C C . ASP A 1 218 ? -13.069 26.842 9.827 1.00 36.09 218 ASP A C 1
ATOM 1682 O O . ASP A 1 218 ? -12.331 26.106 10.489 1.00 36.09 218 ASP A O 1
ATOM 1686 N N . GLU A 1 219 ? -13.129 26.774 8.497 1.00 38.12 219 GLU A N 1
ATOM 1687 C CA . GLU A 1 219 ? -12.191 26.000 7.683 1.00 38.12 219 GLU A CA 1
ATOM 1688 C C . GLU A 1 219 ? -10.891 26.804 7.565 1.00 38.12 219 GLU A C 1
ATOM 1690 O O . GLU A 1 219 ? -10.767 27.698 6.731 1.00 38.12 219 GLU A O 1
ATOM 1695 N N . THR A 1 220 ? -9.902 26.519 8.414 1.00 35.62 220 THR A N 1
ATOM 1696 C CA . THR A 1 220 ? -8.606 27.200 8.316 1.00 35.62 220 THR A CA 1
ATOM 1697 C C . THR A 1 220 ? -7.857 26.778 7.055 1.00 35.62 220 THR A C 1
ATOM 1699 O O . THR A 1 220 ? -7.378 25.647 6.951 1.00 35.62 220 THR A O 1
ATOM 1702 N N . GLU A 1 221 ? -7.726 27.726 6.126 1.00 34.84 221 GLU A N 1
ATOM 1703 C CA . GLU A 1 221 ? -6.854 27.687 4.954 1.00 34.84 221 GLU A CA 1
ATOM 1704 C C . GLU A 1 221 ? -5.405 27.348 5.341 1.00 34.84 221 GLU A C 1
ATOM 1706 O O . GLU A 1 221 ? -4.757 28.049 6.126 1.00 34.84 221 GLU A O 1
ATOM 1711 N N . SER A 1 222 ? -4.862 26.287 4.741 1.00 33.69 222 SER A N 1
ATOM 1712 C CA . SER A 1 222 ? -3.427 26.019 4.754 1.00 33.69 222 SER A CA 1
ATOM 1713 C C . SER A 1 222 ? -2.721 27.059 3.885 1.00 33.69 222 SER A C 1
ATOM 1715 O O . SER A 1 222 ? -2.844 27.037 2.658 1.00 33.69 222 SER A O 1
ATOM 1717 N N . LYS A 1 223 ? -1.967 27.960 4.516 1.00 33.53 223 LYS A N 1
ATOM 1718 C CA . LYS A 1 223 ? -1.016 28.831 3.823 1.00 33.53 223 LYS A CA 1
ATOM 1719 C C . LYS A 1 223 ? 0.034 27.975 3.117 1.00 33.53 223 LYS A C 1
ATOM 1721 O O . LYS A 1 223 ? 0.782 27.245 3.759 1.00 33.53 223 LYS A O 1
ATOM 1726 N N . THR A 1 224 ? 0.062 28.067 1.795 1.00 32.50 224 THR A N 1
ATOM 1727 C CA . THR A 1 224 ? 1.196 27.669 0.962 1.00 32.50 224 THR A CA 1
ATOM 1728 C C . THR A 1 224 ? 2.265 28.751 1.067 1.00 32.50 224 THR A C 1
ATOM 1730 O O . THR A 1 224 ? 2.038 29.860 0.583 1.00 32.50 224 THR A O 1
ATOM 1733 N N . ASP A 1 225 ? 3.393 28.430 1.696 1.00 34.38 225 ASP A N 1
ATOM 1734 C CA . ASP A 1 225 ? 4.635 29.180 1.511 1.00 34.38 225 ASP A CA 1
ATOM 1735 C C . ASP A 1 225 ? 5.355 28.665 0.245 1.00 34.38 225 ASP A C 1
ATOM 1737 O O . ASP A 1 225 ? 5.218 27.496 -0.123 1.00 34.38 225 ASP A O 1
ATOM 1741 N N . GLU A 1 226 ? 6.019 29.610 -0.425 1.00 30.91 226 GLU A N 1
ATOM 1742 C CA . GLU A 1 226 ? 6.549 29.644 -1.805 1.00 30.91 226 GLU A CA 1
ATOM 1743 C C . GLU A 1 226 ? 7.401 28.458 -2.295 1.00 30.91 226 GLU A C 1
ATOM 1745 O O . GLU A 1 226 ? 8.220 27.907 -1.524 1.00 30.91 226 GLU A O 1
#

Radius of gyration: 23.59 Å; Cα contacts (8 Å, |Δi|>4): 319; chains: 1; bounding box: 55×65×55 Å